Protein AF-A0A6I9Y561-F1 (afdb_monomer)

Foldseek 3Di:
DLDPCPPPHHPDPDPQVVVVNVCVVVVNVVQWDDDPPDIDGNDCVSVVVVVVSVVVCVVVVVVVCCCVVPVVVVDDPVVVPDDPDPPVVVVVVVVVVVVVVVVVVVVVVVVVVVVVVVVVVPDDPVCVVVVVVVVVCCVVCPPVDPDDPNPPGDDDDPDPPPVVVVVVVVVVVVVVVVVVVVVVVVVVLVVVLVVVVCVLQPCLVVDPQSCPVRDHDDHDPVCPVVVVVVVVVVCVVRDPDPPVPPPPPPPCVPLVVLVVVVVVVVCVVPVFDDWPDKDKDWDADPVRDTAIWMWTDTPFWIFIFHSVVSRDTPDIDTPVVDDDDDDDPDD

Organism: NCBI:txid35019

Sequence (331 aa):
MTCEYTWPNHLMATDAAATRALIEQHGFQDDVAYGQTKIFIRTPRTLFALEEERSNLIPIIVLLLQKEMWPEGKQSITEVTKRPLTAATLFKNSIVALVDNLASKVSQIFLFWWRARQLVTNIPPSEMGQIKAKVAAFDVLQGRRKNWGCCQNWRQNYLVSVWRGALARKRCRYLRAIYTIMAYYKRHKVKSHLLELLQRFQGVRSMADYGKSVEWPEPPEVLAQFQESSKLIFCRNNPPPLLSLLPQAEENSALAAQFLKQVSTLKEKMHFSSILFSCHVRKINRCNKRTDRALLITDQHLYKLDPRKQYRVKKTIALGTTCYLYMSIEG

Solvent-accessible surface area (backbone atoms only — not comparable to full-atom values): 20109 Å² total; per-residue (Å²): 111,86,35,80,72,44,35,96,62,57,80,54,97,41,72,70,56,42,51,49,53,47,36,52,75,71,69,44,60,92,49,49,46,81,55,97,89,49,76,47,70,75,49,72,64,63,57,51,52,55,51,51,54,44,57,67,45,46,62,56,52,49,52,50,48,48,49,71,75,37,59,76,77,68,57,52,70,83,61,72,72,48,79,78,72,52,70,68,57,48,49,52,52,52,50,51,56,48,51,53,53,50,52,54,49,51,51,50,50,50,52,50,50,49,50,53,46,55,55,58,69,71,48,58,77,85,51,49,63,57,51,51,53,49,52,55,47,46,72,76,41,66,88,77,57,97,79,83,59,88,89,59,88,89,84,84,76,81,80,68,54,57,62,56,51,51,52,48,54,51,52,52,51,52,50,52,51,50,53,49,52,50,52,51,50,51,54,47,54,54,51,51,52,52,50,52,49,53,58,69,54,57,64,26,90,76,39,96,69,60,49,72,86,56,80,76,78,85,61,58,79,92,40,40,71,56,52,53,54,51,50,54,52,50,54,69,78,56,69,72,71,77,80,77,68,59,74,70,82,68,88,50,59,84,59,46,59,44,44,53,55,44,48,53,58,46,40,75,75,64,69,60,89,53,78,77,47,74,48,81,43,77,45,69,45,99,84,71,49,76,41,78,30,29,45,41,32,41,83,58,36,42,37,35,24,29,65,94,58,60,40,44,79,75,47,79,42,52,52,94,76,60,90,80,86,89,78,83,89,81,129

Secondary structure (DSSP, 8-state):
--STTTSSS--SSSHHHHHHHHHHHTT-GGGEEE-SS-EEES-HHHHHHHHHHHHHHHHHHHHHHHHHH-GGGGS-HHHHTSPPPPHHHHHHHHHHHHHHHHHHHHHHHHHHHHHHHHHHHTS-TTTHHHHHHHHHHHHHHTTT-S---TTSPP---TTTHHHHHHHHHHHHHHHHHHHHHHHHHHHHHHHHHHHHHHHHTTTGGGSTTTTSS-PPPPPPGGGHHHHHHHHHHHHHHSPPPGGG-SPPTTTTHHHHHHHHHHHHHHHHHH--S-EEEEEEEEEEPTT--EEEEEEEEESSEEEEEEGGGTTEEEEEEEGGG----------

pLDDT: mean 76.85, std 13.63, range [36.56, 94.62]

Nearest PDB structures (foldseek):
  4k17-assembly1_A  TM=8.131E-01  e=1.703E-02  Mus musculus
  8qqf-assembly2_C  TM=7.639E-01  e=7.931E-02  Homo sapiens
  4k17-assembly2_B  TM=7.092E-01  e=6.594E-02  Mus musculus
  4d0n-assembly1_B  TM=6.868E-01  e=4.443E-01  Homo sapiens

Radius of gyration: 40.03 Å; Cα contacts (8 Å, |Δi|>4): 186; chains: 1; bounding box: 91×45×94 Å

Mean predicted aligned error: 22.96 Å

Structure (mmCIF, N/CA/C/O backbone):
data_AF-A0A6I9Y561-F1
#
_entry.id   AF-A0A6I9Y561-F1
#
loop_
_atom_site.group_PDB
_atom_site.id
_atom_site.type_symbol
_atom_site.label_atom_id
_atom_site.label_alt_id
_atom_site.label_comp_id
_atom_site.label_asym_id
_atom_site.label_entity_id
_atom_site.label_seq_id
_atom_site.pdbx_PDB_ins_code
_atom_site.Cartn_x
_atom_site.Cartn_y
_atom_site.Cartn_z
_atom_site.occupancy
_atom_site.B_iso_or_equiv
_atom_site.auth_seq_id
_atom_site.auth_comp_id
_atom_site.auth_asym_id
_atom_site.auth_atom_id
_atom_site.pdbx_PDB_model_num
ATOM 1 N N . MET A 1 1 ? -24.730 -0.821 36.438 1.00 71.94 1 MET A N 1
ATOM 2 C CA . MET A 1 1 ? -23.656 -1.845 36.482 1.00 71.94 1 MET A CA 1
ATOM 3 C C . MET A 1 1 ? -24.161 -3.138 37.092 1.00 71.94 1 MET A C 1
ATOM 5 O O . MET A 1 1 ? -23.869 -4.181 36.540 1.00 71.94 1 MET A O 1
ATOM 9 N N . THR A 1 2 ? -24.925 -3.078 38.184 1.00 81.19 2 THR A N 1
ATOM 10 C CA . THR A 1 2 ? -25.434 -4.257 38.904 1.00 81.19 2 THR A CA 1
ATOM 11 C C . THR A 1 2 ? -26.698 -4.889 38.303 1.00 81.19 2 THR A C 1
ATOM 13 O O . THR A 1 2 ? -27.130 -5.945 38.740 1.00 81.19 2 THR A O 1
ATOM 16 N N . CYS A 1 3 ? -27.299 -4.264 37.288 1.00 82.44 3 CYS A N 1
ATOM 17 C CA . CYS A 1 3 ? -28.504 -4.739 36.612 1.00 82.44 3 CYS A CA 1
ATOM 18 C C . CYS A 1 3 ? -28.233 -4.871 35.106 1.00 82.44 3 CYS A C 1
ATOM 20 O O . CYS A 1 3 ? -27.717 -3.935 34.486 1.00 82.44 3 CYS A O 1
ATOM 22 N N . GLU A 1 4 ? -28.602 -6.018 34.526 1.00 78.75 4 GLU A N 1
ATOM 23 C CA . GLU A 1 4 ? -28.374 -6.356 33.111 1.00 78.75 4 GLU A CA 1
ATOM 24 C C . GLU A 1 4 ? -29.107 -5.398 32.160 1.00 78.75 4 GLU A C 1
ATOM 26 O O . GLU A 1 4 ? -28.589 -5.037 31.110 1.00 78.75 4 GLU A O 1
ATOM 31 N N . TYR A 1 5 ? -30.285 -4.912 32.557 1.00 81.06 5 TYR A N 1
ATOM 32 C CA . TYR A 1 5 ? -31.138 -4.047 31.732 1.00 81.06 5 TYR A CA 1
ATOM 33 C C . TYR A 1 5 ? -30.753 -2.559 31.775 1.00 81.06 5 TYR A C 1
ATOM 35 O O . TYR A 1 5 ? -31.297 -1.745 31.022 1.00 81.06 5 TYR A O 1
ATOM 43 N N . THR A 1 6 ? -29.830 -2.182 32.665 1.00 84.38 6 THR A N 1
ATOM 44 C CA . THR A 1 6 ? -29.392 -0.788 32.865 1.00 84.38 6 THR A CA 1
ATOM 45 C C . THR A 1 6 ? -27.920 -0.560 32.531 1.00 84.38 6 THR A C 1
ATOM 47 O O . THR A 1 6 ? -27.441 0.570 32.624 1.00 84.38 6 THR A O 1
ATOM 50 N N . TRP A 1 7 ? -27.190 -1.605 32.131 1.00 83.94 7 TRP A N 1
ATOM 51 C CA . TRP A 1 7 ? -25.772 -1.536 31.787 1.00 83.94 7 TRP A CA 1
ATOM 52 C C . TRP A 1 7 ? -25.505 -2.158 30.406 1.00 83.94 7 TRP A C 1
ATOM 54 O O . TRP A 1 7 ? -26.087 -3.193 30.099 1.00 83.94 7 TRP A O 1
ATOM 64 N N . PRO A 1 8 ? -24.615 -1.587 29.569 1.00 82.00 8 PRO A N 1
ATOM 65 C CA . PRO A 1 8 ? -23.810 -0.378 29.790 1.00 82.00 8 PRO A CA 1
ATOM 66 C C . PRO A 1 8 ? -24.605 0.931 29.707 1.00 82.00 8 PRO A C 1
ATOM 68 O O . PRO A 1 8 ? -24.244 1.889 30.381 1.00 82.00 8 PRO A O 1
ATOM 71 N N . ASN A 1 9 ? -25.710 0.943 28.960 1.00 85.44 9 ASN A N 1
ATOM 72 C CA . ASN A 1 9 ? -26.677 2.039 28.892 1.00 85.44 9 ASN A CA 1
ATOM 73 C C . ASN A 1 9 ? -28.078 1.466 29.146 1.00 85.44 9 ASN A C 1
ATOM 75 O O . ASN A 1 9 ? -28.365 0.364 28.677 1.00 85.44 9 ASN A O 1
ATOM 79 N N . HIS A 1 10 ? -28.962 2.188 29.841 1.00 84.88 10 HIS A N 1
ATOM 80 C CA . HIS A 1 10 ? -30.340 1.716 30.006 1.00 84.88 10 HIS A CA 1
ATOM 81 C C . HIS A 1 10 ? -31.134 1.873 28.704 1.00 84.88 10 HIS A C 1
ATOM 83 O O . HIS A 1 10 ? -31.084 2.912 28.049 1.00 84.88 10 HIS A O 1
ATOM 89 N N . LEU A 1 11 ? -31.900 0.840 28.345 1.00 83.56 11 LEU A N 1
ATOM 90 C CA . LEU A 1 11 ? -32.748 0.822 27.140 1.00 83.56 11 LEU A CA 1
ATOM 91 C C . LEU A 1 11 ? -34.217 1.167 27.437 1.00 83.56 11 LEU A C 1
ATOM 93 O O . LEU A 1 11 ? -35.087 1.013 26.582 1.00 83.56 11 LEU A O 1
ATOM 97 N N . MET A 1 12 ? -34.514 1.604 28.663 1.00 85.12 12 MET A N 1
ATOM 98 C CA . MET A 1 12 ? -35.875 1.943 29.081 1.00 85.12 12 MET A CA 1
ATOM 99 C C . MET A 1 12 ? -36.315 3.317 28.568 1.00 85.12 12 MET A C 1
ATOM 101 O O . MET A 1 12 ? -35.492 4.195 28.328 1.00 85.12 12 MET A O 1
ATOM 105 N N . ALA A 1 13 ? -37.634 3.514 28.465 1.00 86.38 13 ALA A N 1
ATOM 106 C CA . ALA A 1 13 ? -38.235 4.746 27.951 1.00 86.38 13 ALA A CA 1
ATOM 107 C C . ALA A 1 13 ? -37.938 5.998 28.801 1.00 86.38 13 ALA A C 1
ATOM 109 O O . ALA A 1 13 ? -37.962 7.105 28.272 1.00 86.38 13 ALA A O 1
ATOM 110 N N . THR A 1 14 ? -37.690 5.841 30.107 1.00 89.88 14 THR A N 1
ATOM 111 C CA . THR A 1 14 ? -37.323 6.939 31.017 1.00 89.88 14 THR A CA 1
ATOM 112 C C . THR A 1 14 ? -36.350 6.465 32.097 1.00 89.88 14 THR A C 1
ATOM 114 O O . THR A 1 14 ? -36.398 5.308 32.522 1.00 89.88 14 THR A O 1
ATOM 117 N N . ASP A 1 15 ? -35.524 7.379 32.608 1.00 89.19 15 ASP A N 1
ATOM 118 C CA . ASP A 1 15 ? -34.569 7.126 33.699 1.00 89.19 15 ASP A CA 1
ATOM 119 C C . ASP A 1 15 ? -35.278 6.671 34.984 1.00 89.19 15 ASP A C 1
ATOM 121 O O . ASP A 1 15 ? -34.784 5.824 35.730 1.00 89.19 15 ASP A O 1
ATOM 125 N N . ALA A 1 16 ? -36.491 7.182 35.222 1.00 88.81 16 ALA A N 1
ATOM 126 C CA . ALA A 1 16 ? -37.334 6.767 36.339 1.00 88.81 16 ALA A CA 1
ATOM 127 C C . ALA A 1 16 ? -37.745 5.289 36.232 1.00 88.81 16 ALA A C 1
ATOM 129 O O . ALA A 1 16 ? -37.755 4.580 37.238 1.00 88.81 16 ALA A O 1
ATOM 130 N N . ALA A 1 17 ? -38.053 4.806 35.023 1.00 88.94 17 ALA A N 1
ATOM 131 C CA . ALA A 1 17 ? -38.336 3.392 34.790 1.00 88.94 17 ALA A CA 1
ATOM 132 C C . ALA A 1 17 ? -37.079 2.529 34.979 1.00 88.94 17 ALA A C 1
ATOM 134 O O . ALA A 1 17 ? -37.150 1.507 35.657 1.00 88.94 17 ALA A O 1
ATOM 135 N N . ALA A 1 18 ? -35.926 2.982 34.470 1.00 90.81 18 ALA A N 1
ATOM 136 C CA . ALA A 1 18 ? -34.642 2.300 34.656 1.00 90.81 18 ALA A CA 1
ATOM 137 C C . ALA A 1 18 ? -34.268 2.162 36.140 1.00 90.81 18 ALA A C 1
ATOM 139 O O . ALA A 1 18 ? -33.827 1.104 36.584 1.00 90.81 18 ALA A O 1
ATOM 140 N N . THR A 1 19 ? -34.503 3.218 36.921 1.00 90.69 19 THR A N 1
ATOM 141 C CA . THR A 1 19 ? -34.220 3.230 38.360 1.00 90.69 19 THR A CA 1
ATOM 142 C C . THR A 1 19 ? -35.137 2.265 39.114 1.00 90.69 19 THR A C 1
ATOM 144 O O . THR A 1 19 ? -34.661 1.526 39.971 1.00 90.69 19 THR A O 1
ATOM 147 N N . ARG A 1 20 ? -36.433 2.210 38.767 1.00 90.50 20 ARG A N 1
ATOM 148 C CA . ARG A 1 20 ? -37.370 1.235 39.354 1.00 90.50 20 ARG A CA 1
ATOM 149 C C . ARG A 1 20 ? -36.949 -0.203 39.078 1.00 90.50 20 ARG A C 1
ATOM 151 O O . ARG A 1 20 ? -36.882 -0.987 40.015 1.00 90.50 20 ARG A O 1
ATOM 158 N N . ALA A 1 21 ? -36.604 -0.517 37.829 1.00 89.38 21 ALA A N 1
ATOM 159 C CA . ALA A 1 21 ? -36.159 -1.856 37.445 1.00 89.38 21 ALA A CA 1
ATOM 160 C C . ALA A 1 21 ? -34.886 -2.285 38.197 1.00 89.38 21 ALA A C 1
ATOM 162 O O . ALA A 1 21 ? -34.767 -3.434 38.617 1.00 89.38 21 ALA A O 1
ATOM 163 N N . LEU A 1 22 ? -33.949 -1.354 38.424 1.00 91.50 22 LEU A N 1
ATOM 164 C CA . LEU A 1 22 ? -32.743 -1.624 39.209 1.00 91.50 22 LEU A CA 1
ATOM 165 C C . LEU A 1 22 ? -33.079 -1.964 40.667 1.00 91.50 22 LEU A C 1
ATOM 167 O O . LEU A 1 22 ? -32.557 -2.943 41.194 1.00 91.50 22 LEU A O 1
ATOM 171 N N . ILE A 1 23 ? -33.945 -1.180 41.312 1.00 92.31 23 ILE A N 1
ATOM 172 C CA . ILE A 1 23 ? -34.359 -1.404 42.707 1.00 92.31 23 ILE A CA 1
ATOM 173 C C . ILE A 1 23 ? -35.161 -2.700 42.856 1.00 92.31 23 ILE A C 1
ATOM 175 O O . ILE A 1 23 ? -34.960 -3.439 43.819 1.00 92.31 23 ILE A O 1
ATOM 179 N N . GLU A 1 24 ? -36.038 -2.989 41.896 1.00 90.75 24 GLU A N 1
ATOM 180 C CA . GLU A 1 24 ? -36.830 -4.216 41.836 1.00 90.75 24 GLU A CA 1
ATOM 181 C C . GLU A 1 24 ? -35.946 -5.459 41.741 1.00 90.75 24 GLU A C 1
ATOM 183 O O . GLU A 1 24 ? -36.129 -6.391 42.520 1.00 90.75 24 GLU A O 1
ATOM 188 N N . GLN A 1 25 ? -34.929 -5.442 40.873 1.00 90.06 25 GLN A N 1
ATOM 189 C CA . GLN A 1 25 ? -33.992 -6.557 40.727 1.00 90.06 25 GLN A CA 1
ATOM 190 C C . GLN A 1 25 ? -33.214 -6.863 42.018 1.00 90.06 25 GLN A C 1
ATOM 192 O O . GLN A 1 25 ? -32.896 -8.020 42.276 1.00 90.06 25 GLN A O 1
ATOM 197 N N . HIS A 1 26 ? -32.910 -5.845 42.828 1.00 89.88 26 HIS A N 1
ATOM 198 C CA . HIS A 1 26 ? -32.193 -6.016 44.098 1.00 89.88 26 HIS A CA 1
ATOM 199 C C . HIS A 1 26 ? -33.133 -6.225 45.298 1.00 89.88 26 HIS A C 1
ATOM 201 O O . HIS A 1 26 ? -32.662 -6.367 46.422 1.00 89.88 26 HIS A O 1
ATOM 207 N N . GLY A 1 27 ? -34.455 -6.244 45.081 1.00 91.62 27 GLY A N 1
ATOM 208 C CA . GLY A 1 27 ? -35.444 -6.518 46.126 1.00 91.62 27 GLY A CA 1
ATOM 209 C C . GLY A 1 27 ? -35.620 -5.403 47.162 1.00 91.62 27 GLY A C 1
ATOM 210 O O . GLY A 1 27 ? -36.095 -5.671 48.260 1.00 91.62 27 GLY A O 1
ATOM 211 N N . PHE A 1 28 ? -35.263 -4.154 46.843 1.00 92.50 28 PHE A N 1
ATOM 212 C CA . PHE A 1 28 ? -35.314 -3.039 47.802 1.00 92.50 28 PHE A CA 1
ATOM 213 C C . PHE A 1 28 ? -36.575 -2.171 47.701 1.00 92.50 28 PHE A C 1
ATOM 215 O O . PHE A 1 28 ? -36.593 -1.083 48.265 1.00 92.50 28 PHE A O 1
ATOM 222 N N . GLN A 1 29 ? -37.632 -2.613 47.006 1.00 91.50 29 GLN A N 1
ATOM 223 C CA . GLN A 1 29 ? -38.805 -1.773 46.699 1.00 91.50 29 GLN A CA 1
ATOM 224 C C . GLN A 1 29 ? -39.454 -1.123 47.931 1.00 91.50 29 GLN A C 1
ATOM 226 O O . GLN A 1 29 ? -39.860 0.037 47.862 1.00 91.50 29 GLN A O 1
ATOM 231 N N . ASP A 1 30 ? -39.491 -1.833 49.058 1.00 92.12 30 ASP A N 1
ATOM 232 C CA . ASP A 1 30 ? -40.147 -1.373 50.288 1.00 92.12 30 ASP A CA 1
ATOM 233 C C . ASP A 1 30 ? -39.343 -0.304 51.056 1.00 92.12 30 ASP A C 1
ATOM 235 O O . ASP A 1 30 ? -39.885 0.410 51.910 1.00 92.12 30 ASP A O 1
ATOM 239 N N . ASP A 1 31 ? -38.051 -0.160 50.744 1.00 92.19 31 ASP A N 1
ATOM 240 C CA . ASP A 1 31 ? -37.124 0.743 51.436 1.00 92.19 31 ASP A CA 1
ATOM 241 C C . ASP A 1 31 ? -36.874 2.062 50.682 1.00 92.19 31 ASP A C 1
ATOM 243 O O . ASP A 1 31 ? -36.064 2.896 51.100 1.00 92.19 31 ASP A O 1
ATOM 247 N N . VAL A 1 32 ? -37.581 2.283 49.568 1.00 93.25 32 VAL A N 1
ATOM 248 C CA . VAL A 1 32 ? -37.372 3.445 48.697 1.00 93.25 32 VAL A CA 1
ATOM 249 C C . VAL A 1 32 ? -38.667 4.177 48.371 1.00 93.25 32 VAL A C 1
ATOM 251 O O . VAL A 1 32 ? -39.734 3.587 48.241 1.00 93.25 32 VAL A O 1
ATOM 254 N N . ALA A 1 33 ? -38.570 5.496 48.211 1.00 91.94 33 ALA A N 1
ATOM 255 C CA . ALA A 1 33 ? -39.651 6.348 47.729 1.00 91.94 33 ALA A CA 1
ATOM 256 C C . ALA A 1 33 ? -39.215 7.122 46.476 1.00 91.94 33 ALA A C 1
ATOM 258 O O . ALA A 1 33 ? -38.104 7.650 46.406 1.00 91.94 33 ALA A O 1
ATOM 259 N N . TYR A 1 34 ? -40.100 7.217 45.484 1.00 92.50 34 TYR A N 1
ATOM 260 C CA . TYR A 1 34 ? -39.821 7.883 44.210 1.00 92.50 34 TYR A CA 1
ATOM 261 C C . TYR A 1 34 ? -40.409 9.299 44.200 1.00 92.50 34 TYR A C 1
ATOM 263 O O . TYR A 1 34 ? -41.623 9.474 44.263 1.00 92.50 34 TYR A O 1
ATOM 271 N N . GLY A 1 35 ? -39.549 10.314 44.109 1.00 88.69 35 GLY A N 1
ATOM 272 C CA . GLY A 1 35 ? -39.941 11.692 43.811 1.00 88.69 35 GLY A CA 1
ATOM 273 C C . GLY A 1 35 ? -40.014 11.956 42.303 1.00 88.69 35 GLY A C 1
ATOM 274 O O . GLY A 1 35 ? -39.764 11.068 41.491 1.00 88.69 35 GLY A O 1
ATOM 275 N N . GLN A 1 36 ? -40.312 13.200 41.909 1.00 84.81 36 GLN A N 1
ATOM 276 C CA . GLN A 1 36 ? -40.401 13.554 40.483 1.00 84.81 36 GLN A CA 1
ATOM 277 C C . GLN A 1 36 ? -39.057 13.466 39.745 1.00 84.81 36 GLN A C 1
ATOM 279 O O . GLN A 1 36 ? -39.021 13.095 38.578 1.00 84.81 36 GLN A O 1
ATOM 284 N N . THR A 1 37 ? -37.954 13.797 40.420 1.00 90.31 37 THR A N 1
ATOM 285 C CA . THR A 1 37 ? -36.605 13.825 39.823 1.00 90.31 37 THR A CA 1
ATOM 286 C C . THR A 1 37 ? -35.571 13.020 40.603 1.00 90.31 37 THR A C 1
ATOM 288 O O . THR A 1 37 ? -34.443 12.866 40.143 1.00 90.31 37 THR A O 1
ATOM 291 N N . LYS A 1 38 ? -35.914 12.535 41.801 1.00 92.00 38 LYS A N 1
ATOM 292 C CA . LYS A 1 38 ? -34.975 11.906 42.736 1.00 92.00 38 LYS A CA 1
ATOM 293 C C . LYS A 1 38 ? -35.598 10.688 43.399 1.00 92.00 38 LYS A C 1
ATOM 295 O O . LYS A 1 38 ? -36.807 10.650 43.617 1.00 92.00 38 LYS A O 1
ATOM 300 N N . ILE A 1 39 ? -34.751 9.735 43.761 1.00 92.81 39 ILE A N 1
ATOM 301 C CA . ILE A 1 39 ? -35.096 8.582 44.588 1.00 92.81 39 ILE A CA 1
ATOM 302 C C . ILE A 1 39 ? -34.651 8.833 46.034 1.00 92.81 39 ILE A C 1
ATOM 304 O O . ILE A 1 39 ? -33.571 9.375 46.266 1.00 92.81 39 ILE A O 1
ATOM 308 N N . PHE A 1 40 ? -35.491 8.472 46.999 1.00 92.81 40 PHE A N 1
ATOM 309 C CA . PHE A 1 40 ? -35.248 8.651 48.428 1.00 92.81 40 PHE A CA 1
ATOM 310 C C . PHE A 1 40 ? -35.127 7.288 49.099 1.00 92.81 40 PHE A C 1
ATOM 312 O O . PHE A 1 40 ? -36.108 6.555 49.193 1.00 92.81 40 PHE A O 1
ATOM 319 N N . ILE A 1 41 ? -33.927 6.962 49.565 1.00 94.12 41 ILE A N 1
ATOM 320 C CA . ILE A 1 41 ? -33.633 5.717 50.277 1.00 94.12 41 ILE A CA 1
ATOM 321 C C . ILE A 1 41 ? -33.852 5.952 51.771 1.00 94.12 41 ILE A C 1
ATOM 323 O O . ILE A 1 41 ? -33.320 6.915 52.325 1.00 94.12 41 ILE A O 1
ATOM 327 N N . ARG A 1 42 ? -34.648 5.093 52.417 1.00 91.94 42 ARG A N 1
ATOM 328 C CA . ARG A 1 42 ? -34.991 5.233 53.838 1.00 91.94 42 ARG A CA 1
ATOM 329 C C . ARG A 1 42 ? -33.865 4.758 54.747 1.00 91.94 42 ARG A C 1
ATOM 331 O O . ARG A 1 42 ? -33.580 5.435 55.733 1.00 91.94 42 ARG A O 1
ATOM 338 N N . THR A 1 43 ? -33.215 3.635 54.425 1.00 93.38 43 THR A N 1
ATOM 339 C CA . THR A 1 43 ? -32.117 3.102 55.243 1.00 93.38 43 THR A CA 1
ATOM 340 C C . THR A 1 43 ? -30.767 3.132 54.526 1.00 93.38 43 THR A C 1
ATOM 342 O O . THR A 1 43 ? -30.670 2.841 53.334 1.00 93.38 43 THR A O 1
ATOM 345 N N . PRO A 1 44 ? -29.667 3.408 55.248 1.00 93.00 44 PRO A N 1
ATOM 346 C CA . PRO A 1 44 ? -28.335 3.375 54.649 1.00 93.00 44 PRO A CA 1
ATOM 347 C C . PRO A 1 44 ? -27.935 1.965 54.183 1.00 93.00 44 PRO A C 1
ATOM 349 O O . PRO A 1 44 ? -27.086 1.832 53.306 1.00 93.00 44 PRO A O 1
ATOM 352 N N . ARG A 1 45 ? -28.570 0.912 54.721 1.00 90.94 45 ARG A N 1
ATOM 353 C CA . ARG A 1 45 ? -28.317 -0.492 54.362 1.00 90.94 45 ARG A CA 1
ATOM 354 C C . ARG A 1 45 ? -28.505 -0.747 52.867 1.00 90.94 45 ARG A C 1
ATOM 356 O O . ARG A 1 45 ? -27.663 -1.403 52.265 1.00 90.94 45 ARG A O 1
ATOM 363 N N . THR A 1 46 ? -29.565 -0.202 52.278 1.00 91.38 46 THR A N 1
ATOM 364 C CA . THR A 1 46 ? -29.862 -0.343 50.845 1.00 91.38 46 THR A CA 1
ATOM 365 C C . THR A 1 46 ? -28.755 0.257 49.981 1.00 91.38 46 THR A C 1
ATOM 367 O O . THR A 1 46 ? -28.321 -0.356 49.009 1.00 91.38 46 THR A O 1
ATOM 370 N N . LEU A 1 47 ? -28.236 1.429 50.364 1.00 92.50 47 LEU A N 1
ATOM 371 C CA . LEU A 1 47 ? -27.143 2.071 49.636 1.00 92.50 47 LEU A CA 1
ATOM 372 C C . LEU A 1 47 ? -25.833 1.279 49.761 1.00 92.50 47 LEU A C 1
ATOM 374 O O . LEU A 1 47 ? -25.155 1.070 48.759 1.00 92.50 47 LEU A O 1
ATOM 378 N N . PHE A 1 48 ? -25.491 0.816 50.968 1.00 94.62 48 PHE A N 1
ATOM 379 C CA . PHE A 1 48 ? -24.274 0.033 51.191 1.00 94.62 48 PHE A CA 1
ATOM 380 C C . PHE A 1 48 ? -24.297 -1.308 50.455 1.00 94.62 48 PHE A C 1
ATOM 382 O O . PHE A 1 48 ? -23.299 -1.662 49.836 1.00 94.62 48 PHE A O 1
ATOM 389 N N . ALA A 1 49 ? -25.433 -2.009 50.456 1.00 91.62 49 ALA A N 1
ATOM 390 C CA . ALA A 1 49 ? -25.581 -3.268 49.731 1.00 91.62 49 ALA A CA 1
ATOM 391 C C . ALA A 1 49 ? -25.396 -3.083 48.214 1.00 91.62 49 ALA A C 1
ATOM 393 O O . ALA A 1 49 ? -24.678 -3.847 47.575 1.00 91.62 49 ALA A O 1
ATOM 394 N N . LEU A 1 50 ? -25.980 -2.029 47.631 1.00 91.31 50 LEU A N 1
ATOM 395 C CA . LEU A 1 50 ? -25.788 -1.712 46.209 1.00 91.31 50 LEU A CA 1
ATOM 396 C C . LEU A 1 50 ? -24.327 -1.375 45.875 1.00 91.31 50 LEU A C 1
ATOM 398 O O . LEU A 1 50 ? -23.841 -1.719 44.796 1.00 91.31 50 LEU A O 1
ATOM 402 N N . GLU A 1 51 ? -23.625 -0.704 46.786 1.00 93.56 51 GLU A N 1
ATOM 403 C CA . GLU A 1 51 ? -22.227 -0.314 46.603 1.00 93.56 51 GLU A CA 1
ATOM 404 C C . GLU A 1 51 ? -21.254 -1.494 46.761 1.00 93.56 51 GLU A C 1
ATOM 406 O O . GLU A 1 51 ? -20.242 -1.569 46.057 1.00 93.56 51 GLU A O 1
ATOM 411 N N . GLU A 1 52 ? -21.577 -2.447 47.635 1.00 93.81 52 GLU A N 1
ATOM 412 C CA . GLU A 1 52 ? -20.863 -3.717 47.778 1.00 93.81 52 GLU A CA 1
ATOM 413 C C . GLU A 1 52 ? -20.989 -4.565 46.505 1.00 93.81 52 GLU A C 1
ATOM 415 O O . GLU A 1 52 ? -19.976 -4.955 45.920 1.00 93.81 52 GLU A O 1
ATOM 420 N N . GLU A 1 53 ? -22.208 -4.737 45.985 1.00 90.81 53 GLU A N 1
ATOM 421 C CA . GLU A 1 53 ? -22.450 -5.424 44.707 1.00 90.81 53 GLU A CA 1
ATOM 422 C C . GLU A 1 53 ? -21.730 -4.738 43.541 1.00 90.81 53 GLU A C 1
ATOM 424 O O . GLU A 1 53 ? -21.093 -5.381 42.701 1.00 90.81 53 GLU A O 1
ATOM 429 N N . ARG A 1 54 ?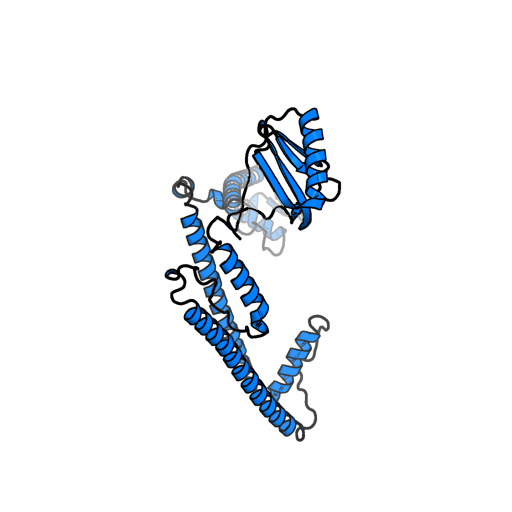 -21.747 -3.399 43.509 1.00 92.69 54 ARG A N 1
ATOM 430 C CA . ARG A 1 54 ? -20.972 -2.630 42.530 1.00 92.69 54 ARG A CA 1
ATOM 431 C C . ARG A 1 54 ? -19.483 -2.950 42.641 1.00 92.69 54 ARG A C 1
ATOM 433 O O . ARG A 1 54 ? -18.839 -3.153 41.613 1.00 92.69 54 ARG A O 1
ATOM 440 N N . SER A 1 55 ? -18.946 -2.993 43.859 1.00 93.25 55 SER A N 1
ATOM 441 C CA . SER A 1 55 ? -17.530 -3.263 44.127 1.00 93.25 55 SER A CA 1
ATOM 442 C C . SER A 1 55 ? -17.119 -4.673 43.700 1.00 93.25 55 SER A C 1
ATOM 444 O O . SER A 1 55 ? -16.047 -4.832 43.117 1.00 93.25 55 SER A O 1
ATOM 446 N N . ASN A 1 56 ? -17.998 -5.665 43.872 1.00 92.31 56 ASN A N 1
ATOM 447 C CA . ASN A 1 56 ? -17.785 -7.045 43.424 1.00 92.31 56 ASN A CA 1
ATOM 448 C C . ASN A 1 56 ? -17.714 -7.177 41.892 1.00 92.31 56 ASN A C 1
ATOM 450 O O . ASN A 1 56 ? -17.003 -8.039 41.371 1.00 92.31 56 ASN A O 1
ATOM 454 N N . LEU A 1 57 ? -18.400 -6.301 41.152 1.00 90.12 57 LEU A N 1
ATOM 455 C CA . LEU A 1 57 ? -18.396 -6.306 39.685 1.00 90.12 57 LEU A CA 1
ATOM 456 C C . LEU A 1 57 ? -17.204 -5.562 39.064 1.00 90.12 57 LEU A C 1
ATOM 458 O O . LEU A 1 57 ? -16.837 -5.858 37.924 1.00 90.12 57 LEU A O 1
ATOM 462 N N . ILE A 1 58 ? -16.564 -4.626 39.781 1.00 90.62 58 ILE A N 1
ATOM 463 C CA . ILE A 1 58 ? -15.419 -3.853 39.258 1.00 90.62 58 ILE A CA 1
ATOM 464 C C . ILE A 1 58 ? -14.293 -4.768 38.748 1.00 90.62 58 ILE A C 1
ATOM 466 O O . ILE A 1 58 ? -13.862 -4.557 37.613 1.00 90.62 58 ILE A O 1
ATOM 470 N N . PRO A 1 59 ? -13.825 -5.797 39.489 1.00 91.75 59 PRO A N 1
ATOM 471 C CA . PRO A 1 59 ? -12.777 -6.694 39.000 1.00 91.75 59 PRO A CA 1
ATOM 472 C C . PRO A 1 59 ? -13.149 -7.400 37.693 1.00 91.75 59 PRO A C 1
ATOM 474 O O . PRO A 1 59 ? -12.306 -7.549 36.811 1.00 91.75 59 PRO A O 1
ATOM 477 N N . ILE A 1 60 ? -14.418 -7.793 37.542 1.00 88.50 60 ILE A N 1
ATOM 478 C CA . ILE A 1 60 ? -14.924 -8.470 36.341 1.00 88.50 60 ILE A CA 1
ATOM 479 C C . ILE A 1 60 ? -14.904 -7.513 35.145 1.00 88.50 60 ILE A C 1
ATOM 481 O O . ILE A 1 60 ? -14.438 -7.880 34.066 1.00 88.50 60 ILE A O 1
ATOM 485 N N . ILE A 1 61 ? -15.352 -6.270 35.340 1.00 87.38 61 ILE A N 1
ATOM 486 C CA . ILE A 1 61 ? -15.325 -5.230 34.303 1.00 87.38 61 ILE A CA 1
ATOM 487 C C . ILE A 1 61 ? -13.881 -4.883 33.924 1.00 87.38 61 ILE A C 1
ATOM 489 O O . ILE A 1 61 ? -13.576 -4.756 32.741 1.00 87.38 61 ILE A O 1
ATOM 493 N N . VAL A 1 62 ? -12.975 -4.780 34.901 1.00 87.69 62 VAL A N 1
ATOM 494 C CA . VAL A 1 62 ? -11.542 -4.552 34.656 1.00 87.69 62 VAL A CA 1
ATOM 495 C C . VAL A 1 62 ? -10.950 -5.692 33.831 1.00 87.69 62 VAL A C 1
ATOM 497 O O . VAL A 1 62 ? -10.260 -5.424 32.854 1.00 87.69 62 VAL A O 1
ATOM 500 N N . LEU A 1 63 ? -11.270 -6.948 34.151 1.00 85.25 63 LEU A N 1
ATOM 501 C CA . LEU A 1 63 ? -10.855 -8.115 33.367 1.00 85.25 63 LEU A CA 1
ATOM 502 C C . LEU A 1 63 ? -11.405 -8.088 31.935 1.00 85.25 63 LEU A C 1
ATOM 504 O O . LEU A 1 63 ? -10.679 -8.409 30.994 1.00 85.25 63 LEU A O 1
ATOM 508 N N . LEU A 1 64 ? -12.671 -7.705 31.758 1.00 84.56 64 LEU A N 1
ATOM 509 C CA . LEU A 1 64 ? -13.290 -7.519 30.442 1.00 84.56 64 LEU A CA 1
ATOM 510 C C . LEU A 1 64 ? -12.568 -6.433 29.634 1.00 84.56 64 LEU A C 1
ATOM 512 O O . LEU A 1 64 ? -12.178 -6.678 28.495 1.00 84.56 64 LEU A O 1
ATOM 516 N N . LEU A 1 65 ? -12.326 -5.267 30.236 1.00 83.94 65 LEU A N 1
ATOM 517 C CA . LEU A 1 65 ? -11.633 -4.149 29.592 1.00 83.94 65 LEU A CA 1
ATOM 518 C C . LEU A 1 65 ? -10.177 -4.482 29.271 1.00 83.94 65 LEU A C 1
ATOM 520 O O . LEU A 1 65 ? -9.719 -4.193 28.173 1.00 83.94 65 LEU A O 1
ATOM 524 N N . GLN A 1 66 ? -9.454 -5.130 30.184 1.00 79.94 66 GLN A N 1
ATOM 525 C CA . GLN A 1 66 ? -8.083 -5.581 29.941 1.00 79.94 66 GLN A CA 1
ATOM 526 C C . GLN A 1 66 ? -8.021 -6.574 28.773 1.00 79.94 66 GLN A C 1
ATOM 528 O O . GLN A 1 66 ? -7.116 -6.475 27.948 1.00 79.94 66 GLN A O 1
ATOM 533 N N . LYS A 1 67 ? -9.002 -7.482 28.656 1.00 79.75 67 LYS A N 1
ATOM 534 C CA . LYS A 1 67 ? -9.095 -8.437 27.538 1.00 79.75 67 LYS A CA 1
ATOM 535 C C . LYS A 1 67 ? -9.407 -7.776 26.195 1.00 79.75 67 LYS A C 1
ATOM 537 O O . LYS A 1 67 ? -8.847 -8.202 25.189 1.00 79.75 67 LYS A O 1
ATOM 542 N N . GLU A 1 68 ? -10.287 -6.777 26.169 1.00 79.62 68 GLU A N 1
ATOM 543 C CA . GLU A 1 68 ? -10.648 -6.051 24.941 1.00 79.62 68 GLU A CA 1
ATOM 544 C C . GLU A 1 68 ? -9.557 -5.057 24.510 1.00 79.62 68 GLU A C 1
ATOM 546 O O . GLU A 1 68 ? -9.226 -4.964 23.329 1.00 79.62 68 GLU A O 1
ATOM 551 N N . MET A 1 69 ? -8.954 -4.333 25.458 1.00 77.81 69 MET A N 1
ATOM 552 C CA . MET A 1 69 ? -7.948 -3.306 25.169 1.00 77.81 69 MET A CA 1
ATOM 553 C C . MET A 1 69 ? -6.551 -3.880 24.893 1.00 77.81 69 MET A C 1
ATOM 555 O O . MET A 1 69 ? -5.815 -3.315 24.085 1.00 77.81 69 MET A O 1
ATOM 559 N N . TRP A 1 70 ? -6.177 -4.992 25.537 1.00 77.50 70 TRP A N 1
ATOM 560 C CA . TRP A 1 70 ? -4.882 -5.657 25.352 1.00 77.50 70 TRP A CA 1
ATOM 561 C C . TRP A 1 70 ? -5.066 -7.111 24.896 1.00 77.50 70 TRP A C 1
ATOM 563 O O . TRP A 1 70 ? -4.849 -8.047 25.670 1.00 77.50 70 TRP A O 1
ATOM 573 N N . PRO A 1 71 ? -5.396 -7.335 23.610 1.00 66.62 71 PRO A N 1
ATOM 574 C CA . PRO A 1 71 ? -5.572 -8.679 23.060 1.00 66.62 71 PRO A CA 1
AT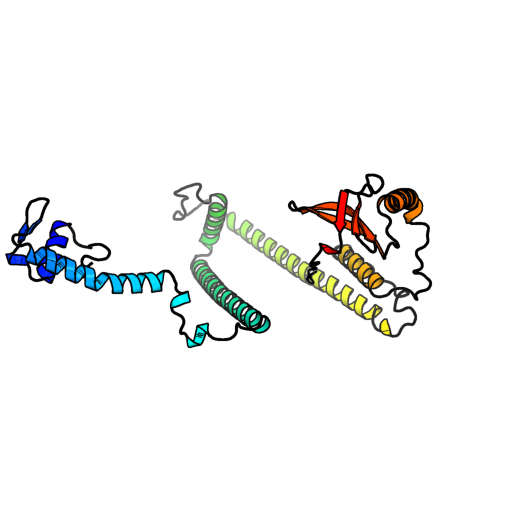OM 575 C C . PRO A 1 71 ? -4.285 -9.518 23.099 1.00 66.62 71 PRO A C 1
ATOM 577 O O . PRO A 1 71 ? -4.351 -10.744 23.052 1.00 66.62 71 PRO A O 1
ATOM 580 N N . GLU A 1 72 ? -3.113 -8.891 23.227 1.00 62.38 72 GLU A N 1
ATOM 581 C CA . GLU A 1 72 ? -1.833 -9.600 23.361 1.00 62.38 72 GLU A CA 1
ATOM 582 C C . GLU A 1 72 ? -1.718 -10.355 24.695 1.00 62.38 72 GLU A C 1
ATOM 584 O O . GLU A 1 72 ? -1.150 -11.443 24.736 1.00 62.38 72 GLU A O 1
ATOM 589 N N . GLY A 1 73 ? -2.349 -9.852 25.765 1.00 60.91 73 GLY A N 1
ATOM 590 C CA . GLY A 1 73 ? -2.405 -10.520 27.072 1.00 60.91 73 GLY A CA 1
ATOM 591 C C . GLY A 1 73 ? -3.380 -11.704 27.136 1.00 60.91 73 GLY A C 1
ATOM 592 O O . GLY A 1 73 ? -3.437 -12.400 28.145 1.00 60.91 73 GLY A O 1
ATOM 593 N N . LYS A 1 74 ? -4.154 -11.941 26.067 1.00 62.19 74 LYS A N 1
ATOM 594 C CA . LYS A 1 74 ? -5.076 -13.081 25.931 1.00 62.19 74 LYS A CA 1
ATOM 595 C C . LYS A 1 74 ? -4.357 -14.374 25.530 1.00 62.19 74 LYS A C 1
ATOM 597 O O . LYS A 1 74 ? -4.922 -15.454 25.695 1.00 62.19 74 LYS A O 1
ATOM 602 N N . GLN A 1 75 ? -3.156 -14.265 24.962 1.00 67.50 75 GLN A N 1
ATOM 603 C CA . GLN A 1 75 ? -2.401 -15.412 24.465 1.00 67.50 75 GLN A CA 1
ATOM 604 C C . GLN A 1 75 ? -1.951 -16.293 25.632 1.00 67.50 75 GLN A C 1
ATOM 606 O O . GLN A 1 75 ? -1.538 -15.799 26.683 1.00 67.50 75 GLN A O 1
ATOM 611 N N . SER A 1 76 ? -2.047 -17.612 25.463 1.00 66.19 76 SER A N 1
ATOM 612 C CA . SER A 1 76 ? -1.631 -18.553 26.508 1.00 66.19 76 SER A CA 1
ATOM 613 C C . SER A 1 76 ? -0.138 -18.380 26.809 1.00 66.19 76 SER A C 1
ATOM 615 O O . SER A 1 76 ? 0.655 -18.119 25.903 1.00 66.19 76 SER A O 1
ATOM 617 N N . ILE A 1 77 ? 0.289 -18.619 28.056 1.00 64.88 77 ILE A N 1
ATOM 618 C CA . ILE A 1 77 ? 1.716 -18.643 28.435 1.00 64.88 77 ILE A CA 1
ATOM 619 C C . ILE A 1 77 ? 2.504 -19.575 27.496 1.00 64.88 77 ILE A C 1
ATOM 621 O O . ILE A 1 77 ? 3.638 -19.280 27.119 1.00 64.88 77 ILE A O 1
ATOM 625 N N . THR A 1 78 ? 1.882 -20.666 27.038 1.00 68.50 78 THR A N 1
ATOM 626 C CA . THR A 1 78 ? 2.473 -21.609 26.075 1.00 68.50 78 THR A CA 1
ATOM 627 C C . THR A 1 78 ? 2.667 -21.037 24.670 1.00 68.50 78 THR A C 1
ATOM 629 O O . THR A 1 78 ? 3.421 -21.609 23.892 1.00 68.50 78 THR A O 1
ATOM 632 N N . GLU A 1 79 ? 1.988 -19.952 24.304 1.00 64.62 79 GLU A N 1
ATOM 633 C CA . GLU A 1 79 ? 2.143 -19.254 23.022 1.00 64.62 79 GLU A CA 1
ATOM 634 C C . GLU A 1 79 ? 3.202 -18.153 23.111 1.00 64.62 79 GLU A C 1
ATOM 636 O O . GLU A 1 79 ? 4.052 -18.065 22.227 1.00 64.62 79 GLU A O 1
ATOM 641 N N . VAL A 1 80 ? 3.207 -17.390 24.210 1.00 58.69 80 VAL A N 1
ATOM 642 C CA . VAL A 1 80 ? 4.112 -16.247 24.432 1.00 58.69 80 VAL A CA 1
ATOM 643 C C . VAL A 1 80 ? 5.551 -16.686 24.735 1.00 58.69 80 VAL A C 1
ATOM 645 O O . VAL A 1 80 ? 6.503 -15.996 24.383 1.00 58.69 80 VAL A O 1
ATOM 648 N N . THR A 1 81 ? 5.737 -17.860 25.347 1.00 61.81 81 THR A N 1
ATOM 649 C CA . THR A 1 81 ? 7.072 -18.400 25.689 1.00 61.81 81 THR A CA 1
ATOM 650 C C . THR A 1 81 ? 7.772 -19.119 24.533 1.00 61.81 81 THR A C 1
ATOM 652 O O . THR A 1 81 ? 8.906 -19.585 24.682 1.00 61.81 81 THR A O 1
ATOM 655 N N . LYS A 1 82 ? 7.135 -19.219 23.358 1.00 71.69 82 LYS A N 1
ATOM 656 C CA . LYS A 1 82 ? 7.773 -19.811 22.177 1.00 71.69 82 LYS A CA 1
ATOM 657 C C . LYS A 1 82 ? 8.891 -18.896 21.685 1.00 71.69 82 LYS A C 1
ATOM 659 O O . LYS A 1 82 ? 8.761 -17.675 21.664 1.00 71.69 82 LYS A O 1
ATOM 664 N N . ARG A 1 83 ? 9.994 -19.499 21.228 1.00 74.81 83 ARG A N 1
ATOM 665 C CA . ARG A 1 83 ? 11.031 -18.761 20.492 1.00 74.81 83 ARG A CA 1
ATOM 666 C C . ARG A 1 83 ? 10.369 -18.027 19.318 1.00 74.81 83 ARG A C 1
ATOM 668 O O . ARG A 1 83 ? 9.524 -18.634 18.653 1.00 74.81 83 ARG A O 1
ATOM 675 N N . PRO A 1 84 ? 10.746 -16.765 19.046 1.00 73.31 84 PRO A N 1
ATOM 676 C CA . PRO A 1 84 ? 10.176 -16.028 17.932 1.00 73.31 84 PRO A CA 1
ATOM 677 C C . PRO A 1 84 ? 10.395 -16.811 16.639 1.00 73.31 84 PRO A C 1
ATOM 679 O O . PRO A 1 84 ? 11.445 -17.424 16.424 1.00 73.31 84 PRO A O 1
ATOM 682 N N . LEU A 1 85 ? 9.372 -16.810 15.789 1.00 75.12 85 LEU A N 1
ATOM 683 C CA . LEU A 1 85 ? 9.430 -17.441 14.478 1.00 75.12 85 LEU A CA 1
ATOM 684 C C . LEU A 1 85 ? 10.628 -16.878 13.704 1.00 75.12 85 LEU A C 1
ATOM 686 O O . LEU A 1 85 ? 10.850 -15.667 13.671 1.00 75.12 85 LEU A O 1
ATOM 690 N N . THR A 1 86 ? 11.404 -17.754 13.066 1.00 84.88 86 THR A N 1
ATOM 691 C CA . THR A 1 86 ? 12.494 -17.324 12.182 1.00 84.88 86 THR A CA 1
ATOM 692 C C . THR A 1 86 ? 11.951 -16.428 11.073 1.00 84.88 86 THR A C 1
ATOM 694 O O . THR A 1 86 ? 10.826 -16.619 10.605 1.00 84.88 86 THR A O 1
ATOM 697 N N . ALA A 1 87 ? 12.771 -15.485 10.600 1.00 80.75 87 ALA A N 1
ATOM 698 C CA . ALA A 1 87 ? 12.394 -14.543 9.544 1.00 80.75 87 ALA A CA 1
ATOM 699 C C . ALA A 1 87 ? 11.813 -15.239 8.296 1.00 80.75 87 ALA A C 1
ATOM 701 O O . ALA A 1 87 ? 10.856 -14.746 7.709 1.00 80.75 87 ALA A O 1
ATOM 702 N N . ALA A 1 88 ? 12.318 -16.427 7.943 1.00 83.81 88 ALA A N 1
ATOM 703 C CA . ALA A 1 88 ? 11.788 -17.246 6.851 1.00 83.81 88 ALA A CA 1
ATOM 704 C C . ALA A 1 88 ? 10.348 -17.731 7.100 1.00 83.81 88 ALA A C 1
ATOM 706 O O . ALA A 1 88 ? 9.521 -17.740 6.189 1.00 83.81 88 ALA A O 1
ATOM 707 N N . THR A 1 89 ? 10.031 -18.111 8.338 1.00 83.38 89 THR A N 1
ATOM 708 C CA . THR A 1 89 ? 8.694 -18.575 8.729 1.00 83.38 89 THR A CA 1
ATOM 709 C C . THR A 1 89 ? 7.718 -17.407 8.809 1.00 83.38 89 THR A C 1
ATOM 711 O O . THR A 1 89 ? 6.594 -17.520 8.329 1.00 83.38 89 THR A O 1
ATOM 714 N N . LEU A 1 90 ? 8.167 -16.258 9.332 1.00 84.75 90 LEU A N 1
ATOM 715 C CA . LEU A 1 90 ? 7.398 -15.012 9.294 1.00 84.75 90 LEU A CA 1
ATOM 716 C C . LEU A 1 90 ? 7.076 -14.620 7.852 1.00 84.75 90 LEU A C 1
ATOM 718 O O . LEU A 1 90 ? 5.905 -14.457 7.530 1.00 84.75 90 LEU A O 1
ATOM 722 N N . PHE A 1 91 ? 8.081 -14.581 6.973 1.00 86.81 91 PHE A N 1
ATOM 723 C CA . PHE A 1 91 ? 7.899 -14.282 5.553 1.00 86.81 91 PHE A CA 1
ATOM 724 C C . PHE A 1 91 ? 6.914 -15.248 4.882 1.00 86.81 91 PHE A C 1
ATOM 726 O O . PHE A 1 91 ? 5.978 -14.811 4.216 1.00 86.81 91 PHE A O 1
ATOM 733 N N . LYS A 1 92 ? 7.062 -16.560 5.109 1.00 89.12 92 LYS A N 1
ATOM 734 C CA . LYS A 1 92 ? 6.138 -17.572 4.580 1.00 89.12 92 LYS A CA 1
ATOM 735 C C . LYS A 1 92 ? 4.699 -17.316 5.036 1.00 89.12 92 LYS A C 1
ATOM 737 O O . LYS A 1 92 ? 3.799 -17.307 4.201 1.00 89.12 92 LYS A O 1
ATOM 742 N N . ASN A 1 93 ? 4.487 -17.061 6.328 1.00 87.69 93 ASN A N 1
ATOM 743 C CA . ASN A 1 93 ? 3.163 -16.771 6.883 1.00 87.69 93 ASN A CA 1
ATOM 744 C C . ASN A 1 93 ? 2.575 -15.474 6.300 1.00 87.69 93 ASN A C 1
ATOM 746 O O . ASN A 1 93 ? 1.389 -15.430 5.978 1.00 87.69 93 ASN A O 1
ATOM 750 N N . SER A 1 94 ? 3.404 -14.442 6.102 1.00 91.06 94 SER A N 1
ATOM 751 C CA . SER A 1 94 ? 2.991 -13.183 5.469 1.00 91.06 94 SER A CA 1
ATOM 752 C C . SER A 1 94 ? 2.540 -13.383 4.020 1.00 91.06 94 SER A C 1
ATOM 754 O O . SER A 1 94 ? 1.530 -12.817 3.606 1.00 91.06 94 SER A O 1
ATOM 756 N N . ILE A 1 95 ? 3.265 -14.201 3.251 1.00 88.31 95 ILE A N 1
ATOM 757 C CA . ILE A 1 95 ? 2.928 -14.499 1.854 1.00 88.31 95 ILE A CA 1
ATOM 758 C C . ILE A 1 95 ? 1.636 -15.313 1.762 1.00 88.31 95 ILE A C 1
ATOM 760 O O . ILE A 1 95 ? 0.785 -14.988 0.938 1.00 88.31 95 ILE A O 1
ATOM 764 N N . VAL A 1 96 ? 1.448 -16.317 2.625 1.00 88.19 96 VAL A N 1
ATOM 765 C CA . VAL A 1 96 ? 0.207 -17.111 2.667 1.00 88.19 96 VAL A CA 1
ATOM 766 C C . VAL A 1 96 ? -0.998 -16.216 2.971 1.00 88.19 96 VAL A C 1
ATOM 768 O O . VAL A 1 96 ? -1.950 -16.196 2.195 1.00 88.19 96 VAL A O 1
ATOM 771 N N . ALA A 1 97 ? -0.915 -15.373 4.006 1.00 87.56 97 ALA A N 1
ATOM 772 C CA . ALA A 1 97 ? -1.990 -14.440 4.348 1.00 87.56 97 ALA A CA 1
ATOM 773 C C . ALA A 1 97 ? -2.304 -13.444 3.213 1.00 87.56 97 ALA A C 1
ATOM 775 O O . ALA A 1 97 ? -3.462 -13.082 2.987 1.00 87.56 97 ALA A O 1
ATOM 776 N N . LEU A 1 98 ? -1.282 -12.998 2.475 1.00 87.50 98 LEU A N 1
ATOM 777 C CA . LEU A 1 98 ? -1.458 -12.119 1.321 1.00 87.50 98 LEU A CA 1
ATOM 778 C C . LEU A 1 98 ? -2.165 -12.836 0.163 1.00 87.50 98 LEU A C 1
ATOM 780 O O . LEU A 1 98 ? -3.065 -12.256 -0.447 1.00 87.50 98 LEU A O 1
ATOM 784 N N . VAL A 1 99 ? -1.806 -14.093 -0.111 1.00 90.12 99 VAL A N 1
ATOM 785 C CA . VAL A 1 99 ? -2.460 -14.930 -1.129 1.00 90.12 99 VAL A CA 1
ATOM 786 C C . VAL A 1 99 ? -3.930 -15.173 -0.779 1.00 90.12 99 VAL A C 1
ATOM 788 O O . VAL A 1 99 ? -4.787 -14.997 -1.647 1.00 90.12 99 VAL A O 1
ATOM 791 N N . ASP A 1 100 ? -4.246 -15.459 0.483 1.00 82.31 100 ASP A N 1
ATOM 792 C CA . ASP A 1 100 ? -5.628 -15.652 0.946 1.00 82.31 100 ASP A CA 1
ATOM 793 C C . ASP A 1 100 ? -6.462 -14.360 0.826 1.00 82.31 100 ASP A C 1
ATOM 795 O O . ASP A 1 100 ? -7.619 -14.367 0.384 1.00 82.31 100 ASP A O 1
ATOM 799 N N . ASN A 1 101 ? -5.861 -13.205 1.135 1.00 85.44 101 ASN A N 1
ATOM 800 C CA . ASN A 1 101 ? -6.500 -11.898 0.957 1.00 85.44 101 ASN A CA 1
ATOM 801 C C . ASN A 1 101 ? -6.774 -11.596 -0.527 1.00 85.44 101 ASN A C 1
ATOM 803 O O . ASN A 1 101 ? -7.852 -11.123 -0.891 1.00 85.44 101 ASN A O 1
ATOM 807 N N . LEU A 1 102 ? -5.828 -11.920 -1.409 1.00 79.56 102 LEU A N 1
ATOM 808 C CA . LEU A 1 102 ? -6.027 -11.818 -2.854 1.00 79.56 102 LEU A CA 1
ATOM 809 C C . LEU A 1 102 ? -7.141 -12.756 -3.340 1.00 79.56 102 LEU A C 1
ATOM 811 O O . LEU A 1 102 ? -8.022 -12.311 -4.075 1.00 79.56 102 LEU A O 1
ATOM 815 N N . ALA A 1 103 ? -7.161 -14.011 -2.893 1.00 77.56 103 ALA A N 1
ATOM 816 C CA . ALA A 1 103 ? -8.172 -14.993 -3.285 1.00 77.56 103 ALA A CA 1
ATOM 817 C C . ALA A 1 103 ? -9.597 -14.582 -2.860 1.00 77.56 103 ALA A C 1
ATOM 819 O O . ALA A 1 103 ? -10.545 -14.672 -3.651 1.00 77.56 103 ALA A O 1
ATOM 820 N N . SER A 1 104 ? -9.755 -14.055 -1.641 1.00 78.19 104 SER A N 1
ATOM 821 C CA . SER A 1 104 ? -11.049 -13.552 -1.153 1.00 78.19 104 SER A CA 1
ATOM 822 C C . SER A 1 104 ? -11.549 -12.343 -1.957 1.00 78.19 104 SER A C 1
ATOM 824 O O . SER A 1 104 ? -12.726 -12.283 -2.324 1.00 78.19 104 SER A O 1
ATOM 826 N N . LYS A 1 105 ? -10.655 -11.419 -2.334 1.00 75.81 105 LYS A N 1
ATOM 827 C CA . LYS A 1 105 ? -10.994 -10.275 -3.197 1.00 75.81 105 LYS A CA 1
ATOM 828 C C . LYS A 1 105 ? -11.364 -10.698 -4.610 1.00 75.81 105 LYS A C 1
ATOM 830 O O . LYS A 1 105 ? -12.312 -10.154 -5.167 1.00 75.81 105 LYS A O 1
ATOM 835 N N . VAL A 1 106 ? -10.674 -11.682 -5.187 1.00 73.94 106 VAL A N 1
ATOM 836 C CA . VAL A 1 106 ? -11.014 -12.225 -6.514 1.00 73.94 106 VAL A CA 1
ATOM 837 C C . VAL A 1 106 ? -12.422 -12.819 -6.508 1.00 73.94 106 VAL A C 1
ATOM 839 O O . VAL A 1 106 ? -13.189 -12.570 -7.436 1.00 73.94 106 VAL A O 1
ATOM 842 N N . SER A 1 107 ? -12.800 -13.517 -5.435 1.00 69.88 107 SER A N 1
ATOM 843 C CA . SER A 1 107 ? -14.148 -14.072 -5.272 1.00 69.88 107 SER A CA 1
ATOM 844 C C . SER A 1 107 ? -15.212 -12.976 -5.151 1.00 69.88 107 SER A C 1
ATOM 846 O O . SER A 1 107 ? -16.238 -13.048 -5.822 1.00 69.88 107 SER A O 1
ATOM 848 N N . GLN A 1 108 ? -14.956 -11.916 -4.375 1.00 67.62 108 GLN A N 1
ATOM 849 C CA . GLN A 1 108 ? -15.861 -10.760 -4.286 1.00 67.62 108 GLN A CA 1
ATOM 850 C C . GLN A 1 108 ? -15.988 -10.012 -5.616 1.00 67.62 108 GLN A C 1
ATOM 852 O O . GLN A 1 108 ? -17.094 -9.652 -6.014 1.00 67.62 108 GLN A O 1
ATOM 857 N N . ILE A 1 109 ? -14.876 -9.813 -6.329 1.00 73.06 109 ILE A N 1
ATOM 858 C CA . ILE A 1 109 ? -14.866 -9.221 -7.670 1.00 73.06 109 ILE A CA 1
ATOM 859 C C . ILE A 1 109 ? -15.684 -10.100 -8.609 1.00 73.06 109 ILE A C 1
ATOM 861 O O . ILE A 1 109 ? -16.532 -9.577 -9.319 1.00 73.06 109 ILE A O 1
ATOM 865 N N . PHE A 1 110 ? -15.500 -11.419 -8.585 1.00 72.56 110 PHE A N 1
ATOM 866 C CA . PHE A 1 110 ? -16.273 -12.341 -9.410 1.00 72.56 110 PHE A CA 1
ATOM 867 C C . PHE A 1 110 ? -17.771 -12.270 -9.100 1.00 72.56 110 PHE A C 1
ATOM 869 O O . PHE A 1 110 ? -18.573 -12.176 -10.022 1.00 72.56 110 PHE A O 1
ATOM 876 N N . LEU A 1 111 ? -18.157 -12.239 -7.823 1.00 70.06 111 LEU A N 1
ATOM 877 C CA . LEU A 1 111 ? -19.555 -12.154 -7.392 1.00 70.06 111 LEU A CA 1
ATOM 878 C C . LEU A 1 111 ? -20.183 -10.804 -7.763 1.00 70.06 111 LEU A C 1
ATOM 880 O O . LEU A 1 111 ? -21.313 -10.758 -8.245 1.00 70.06 111 LEU A O 1
ATOM 884 N N . PHE A 1 112 ? -19.433 -9.710 -7.614 1.00 66.44 112 PHE A N 1
ATOM 885 C CA . PHE A 1 112 ? -19.839 -8.374 -8.046 1.00 66.44 112 PHE A CA 1
ATOM 886 C C . PHE A 1 112 ? -19.972 -8.292 -9.571 1.00 66.44 112 PHE A C 1
ATOM 888 O O . PHE A 1 112 ? -20.974 -7.789 -10.069 1.00 66.44 112 PHE A O 1
ATOM 895 N N . TRP A 1 113 ? -19.014 -8.847 -10.319 1.00 68.50 113 TRP A N 1
ATOM 896 C CA . TRP A 1 113 ? -19.054 -8.936 -11.780 1.00 68.50 113 TRP A CA 1
ATOM 897 C C . TRP A 1 113 ? -20.200 -9.813 -12.269 1.00 68.50 113 TRP A C 1
ATOM 899 O O . TRP A 1 113 ? -20.888 -9.438 -13.216 1.00 68.50 113 TRP A O 1
ATOM 909 N N . TRP A 1 114 ? -20.436 -10.957 -11.629 1.00 74.81 114 TRP A N 1
ATOM 910 C CA . TRP A 1 114 ? -21.555 -11.837 -11.933 1.00 74.81 114 TRP A CA 1
ATOM 911 C C . TRP A 1 114 ? -22.874 -11.124 -11.653 1.00 74.81 114 TRP A C 1
ATOM 913 O O . TRP A 1 114 ? -23.713 -11.059 -12.542 1.00 74.81 114 TRP A O 1
ATOM 923 N N . ARG A 1 115 ? -23.036 -10.493 -10.486 1.00 61.78 115 ARG A N 1
ATOM 924 C CA . ARG A 1 115 ? -24.252 -9.753 -10.120 1.00 61.78 115 ARG A CA 1
ATOM 925 C C . ARG A 1 115 ? -24.496 -8.558 -11.038 1.00 61.78 115 ARG A C 1
ATOM 927 O O . ARG A 1 115 ? -25.611 -8.383 -11.517 1.00 61.78 115 ARG A O 1
ATOM 934 N N . ALA A 1 116 ? -23.464 -7.773 -11.342 1.00 66.06 116 ALA A N 1
ATOM 935 C CA . ALA A 1 116 ? -23.541 -6.679 -12.306 1.00 66.06 116 ALA A CA 1
ATOM 936 C C . ALA A 1 116 ? -23.910 -7.197 -13.700 1.00 66.06 116 ALA A C 1
ATOM 938 O O . ALA A 1 116 ? -24.742 -6.602 -14.377 1.00 66.06 116 ALA A O 1
ATOM 939 N N . ARG A 1 117 ? -23.356 -8.342 -14.110 1.00 70.50 117 ARG A N 1
ATOM 940 C CA . ARG A 1 117 ? -23.718 -9.000 -15.364 1.00 70.50 117 ARG A CA 1
ATOM 941 C C . ARG A 1 117 ? -25.168 -9.472 -15.357 1.00 70.50 117 ARG A C 1
ATOM 943 O O . ARG A 1 117 ? -25.837 -9.191 -16.336 1.00 70.50 117 ARG A O 1
ATOM 950 N N . GLN A 1 118 ? -25.656 -10.093 -14.281 1.00 69.31 118 GLN A N 1
ATOM 951 C CA . GLN A 1 118 ? -27.059 -10.508 -14.144 1.00 69.31 118 GLN A CA 1
ATOM 952 C C . GLN A 1 118 ? -28.016 -9.309 -14.218 1.00 69.31 118 GLN A C 1
ATOM 954 O O . GLN A 1 118 ? -29.028 -9.349 -14.912 1.00 69.31 118 GLN A O 1
ATOM 959 N N . LEU A 1 119 ? -27.668 -8.200 -13.558 1.00 66.75 119 LEU A N 1
ATOM 960 C CA . LEU A 1 119 ? -28.434 -6.955 -13.640 1.00 66.75 119 LEU A CA 1
ATOM 961 C C . LEU A 1 119 ? -28.442 -6.392 -15.068 1.00 66.75 119 LEU A C 1
ATOM 963 O O . LEU A 1 119 ? -29.494 -6.029 -15.581 1.00 66.75 119 LEU A O 1
ATOM 967 N N . VAL A 1 120 ? -27.284 -6.364 -15.735 1.00 67.75 120 VAL A N 1
ATOM 968 C CA . VAL A 1 120 ? -27.134 -5.880 -17.118 1.00 67.75 120 VAL A CA 1
ATOM 969 C C . VAL A 1 120 ? -27.825 -6.793 -18.133 1.00 67.75 120 VAL A C 1
ATOM 971 O O . VAL A 1 120 ? -28.323 -6.290 -19.137 1.00 67.75 120 VAL A O 1
ATOM 974 N N . THR A 1 121 ? -27.888 -8.106 -17.890 1.00 69.44 121 THR A N 1
ATOM 975 C CA . THR A 1 121 ? -28.598 -9.057 -18.761 1.00 69.44 121 THR A CA 1
ATOM 976 C C . THR A 1 121 ? -30.112 -8.969 -18.621 1.00 69.44 121 THR A C 1
ATOM 978 O O . THR A 1 121 ? -30.808 -9.259 -19.587 1.00 69.44 121 THR A O 1
ATOM 981 N N . ASN A 1 122 ? -30.616 -8.523 -17.466 1.00 69.50 122 ASN A N 1
ATOM 982 C CA . ASN A 1 122 ? -32.049 -8.318 -17.232 1.00 69.50 122 ASN A CA 1
ATOM 983 C C . ASN A 1 122 ? -32.567 -6.969 -17.763 1.00 69.50 122 ASN A C 1
ATOM 985 O O . ASN A 1 122 ? -33.772 -6.734 -17.771 1.00 69.50 122 ASN A O 1
ATOM 989 N N . ILE A 1 123 ? -31.680 -6.082 -18.222 1.00 69.75 123 ILE A N 1
ATOM 990 C CA . ILE A 1 123 ? -32.062 -4.812 -18.842 1.00 69.75 123 ILE A CA 1
ATOM 991 C C . ILE A 1 123 ? -32.345 -5.045 -20.336 1.00 69.75 123 ILE A C 1
ATOM 993 O O . ILE A 1 123 ? -31.453 -5.507 -21.059 1.00 69.75 123 ILE A O 1
ATOM 997 N N . PRO A 1 124 ? -33.526 -4.659 -20.853 1.00 73.94 124 PRO A N 1
ATOM 998 C CA . PRO A 1 124 ? -33.829 -4.788 -22.271 1.00 73.94 124 PRO A CA 1
ATOM 999 C C . PRO A 1 124 ? -32.843 -3.957 -23.123 1.00 73.94 124 PRO A C 1
ATOM 1001 O O . PRO A 1 124 ? -32.557 -2.798 -22.801 1.00 73.94 124 PRO A O 1
ATOM 1004 N N . PRO A 1 125 ? -32.317 -4.491 -24.247 1.00 73.50 125 PRO A N 1
ATOM 1005 C CA . PRO A 1 125 ? -31.301 -3.813 -25.063 1.00 73.50 125 PRO A CA 1
ATOM 1006 C C . PRO A 1 125 ? -31.690 -2.414 -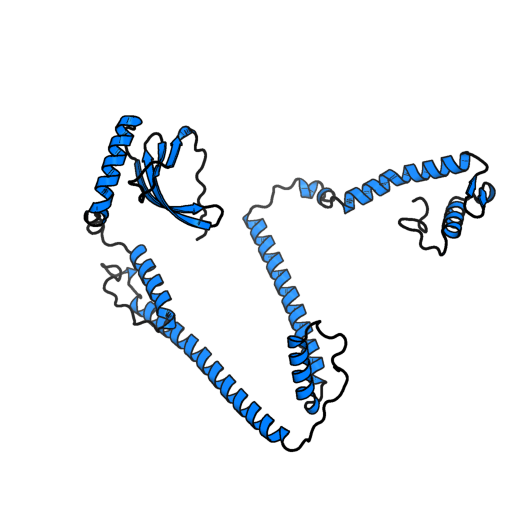25.569 1.00 73.50 125 PRO A C 1
ATOM 1008 O O . PRO A 1 125 ? -30.807 -1.610 -25.875 1.00 73.50 125 PRO A O 1
ATOM 1011 N N . SER A 1 126 ? -32.993 -2.118 -25.640 1.00 74.44 126 SER A N 1
ATOM 1012 C CA . SER A 1 126 ? -33.555 -0.806 -25.984 1.00 74.44 126 SER A CA 1
ATOM 1013 C C . SER A 1 126 ? -33.190 0.289 -24.977 1.00 74.44 126 SER A C 1
ATOM 1015 O O . SER A 1 126 ? -33.000 1.438 -25.370 1.00 74.44 126 SER A O 1
ATOM 1017 N N . GLU A 1 127 ? -33.037 -0.056 -23.698 1.00 69.12 127 GLU A N 1
ATOM 1018 C CA . GLU A 1 127 ? -32.771 0.891 -22.607 1.00 69.12 127 GLU A CA 1
ATOM 1019 C C . GLU A 1 127 ? -31.273 1.015 -22.286 1.00 69.12 127 GLU A C 1
ATOM 1021 O O . GLU A 1 127 ? -30.831 1.973 -21.654 1.00 69.12 127 GLU A O 1
ATOM 1026 N N . MET A 1 128 ? -30.444 0.104 -22.805 1.00 72.50 128 MET A N 1
ATOM 1027 C CA . MET A 1 128 ? -28.997 0.069 -22.562 1.00 72.50 128 MET A CA 1
ATOM 1028 C C . MET A 1 128 ? -28.274 1.352 -23.000 1.00 72.50 128 MET A C 1
ATOM 1030 O O . MET A 1 128 ? -27.295 1.766 -22.379 1.00 72.50 128 MET A O 1
ATOM 1034 N N . GLY A 1 129 ? -28.742 1.995 -24.076 1.00 73.00 129 GLY A N 1
ATOM 1035 C CA . GLY A 1 129 ? -28.203 3.281 -24.532 1.00 73.00 129 GLY A CA 1
ATOM 1036 C C . GLY A 1 129 ? -28.449 4.394 -23.515 1.00 73.00 129 GLY A C 1
ATOM 1037 O O . GLY A 1 129 ? -27.546 5.175 -23.214 1.00 73.00 129 GLY A O 1
ATOM 1038 N N . GLN A 1 130 ? -29.639 4.398 -22.919 1.00 70.88 130 GLN A N 1
ATOM 1039 C CA . GLN A 1 130 ? -29.983 5.321 -21.854 1.00 70.88 130 GLN A CA 1
ATOM 1040 C C . GLN A 1 130 ? -29.183 5.029 -20.581 1.00 70.88 130 GLN A C 1
ATOM 1042 O O . GLN A 1 130 ? -28.639 5.953 -19.985 1.00 70.88 130 GLN A O 1
ATOM 1047 N N . ILE A 1 131 ? -29.054 3.763 -20.177 1.00 71.56 131 ILE A N 1
ATOM 1048 C CA . ILE A 1 131 ? -28.297 3.389 -18.974 1.00 71.56 131 ILE A CA 1
ATOM 10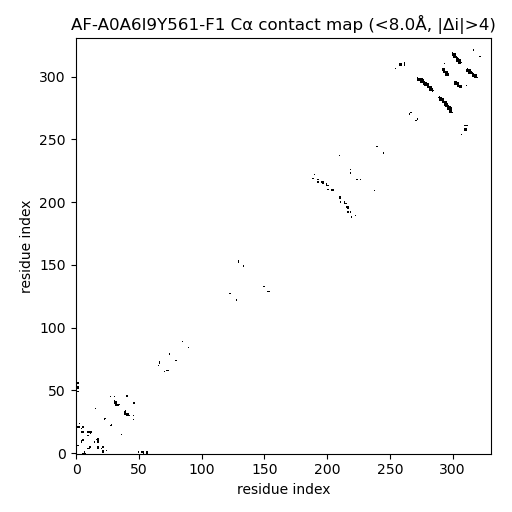49 C C . ILE A 1 131 ? -26.815 3.742 -19.117 1.00 71.56 131 ILE A C 1
ATOM 1051 O O . ILE A 1 131 ? -26.225 4.268 -18.182 1.00 71.56 131 ILE A O 1
ATOM 1055 N N . LYS A 1 132 ? -26.214 3.561 -20.297 1.00 74.44 132 LYS A N 1
ATOM 1056 C CA . LYS A 1 132 ? -24.830 3.997 -20.553 1.00 74.44 132 LYS A CA 1
ATOM 1057 C C . LYS A 1 132 ? -24.666 5.510 -20.468 1.00 74.44 132 LYS A C 1
ATOM 1059 O O . LYS A 1 132 ? -23.694 5.970 -19.880 1.00 74.44 132 LYS A O 1
ATOM 1064 N N . ALA A 1 133 ? -25.614 6.273 -21.012 1.00 71.94 133 ALA A N 1
ATOM 1065 C CA . ALA A 1 133 ? -25.614 7.728 -20.879 1.00 71.94 133 ALA A CA 1
ATOM 1066 C C . ALA A 1 133 ? -25.764 8.154 -19.410 1.00 71.94 133 ALA A C 1
ATOM 1068 O O . ALA A 1 133 ? -25.070 9.055 -18.957 1.00 71.94 133 ALA A O 1
ATOM 1069 N N . LYS A 1 134 ? -26.606 7.450 -18.650 1.00 71.06 134 LYS A N 1
ATOM 1070 C CA . LYS A 1 134 ? -26.806 7.640 -17.210 1.00 71.06 134 LYS A CA 1
ATOM 1071 C C . LYS A 1 134 ? -25.563 7.303 -16.382 1.00 71.06 134 LYS A C 1
ATOM 1073 O O . LYS A 1 134 ? -25.230 8.061 -15.485 1.00 71.06 134 LYS A O 1
ATOM 1078 N N . VAL A 1 135 ? -24.852 6.221 -16.702 1.00 74.25 135 VAL A N 1
ATOM 1079 C CA . VAL A 1 135 ? -23.591 5.833 -16.042 1.00 74.25 135 VAL A CA 1
ATOM 1080 C C . VAL A 1 135 ? -22.467 6.815 -16.381 1.00 74.25 135 VAL A C 1
ATOM 1082 O O . VAL A 1 135 ? -21.744 7.235 -15.486 1.00 74.25 135 VAL A O 1
ATOM 1085 N N . ALA A 1 136 ? -22.355 7.244 -17.641 1.00 75.44 136 ALA A N 1
ATOM 1086 C CA . ALA A 1 136 ? -21.392 8.273 -18.038 1.00 75.44 136 ALA A CA 1
ATOM 1087 C C . ALA A 1 136 ? -21.701 9.626 -17.375 1.00 75.44 136 ALA A C 1
ATOM 1089 O O . ALA A 1 136 ? -20.801 10.307 -16.895 1.00 75.44 136 ALA A O 1
ATOM 1090 N N . ALA A 1 137 ? -22.981 9.997 -17.293 1.00 67.25 137 ALA A N 1
ATOM 1091 C CA . ALA A 1 137 ? -23.413 11.187 -16.573 1.00 67.25 137 ALA A CA 1
ATOM 1092 C C . ALA A 1 137 ? -23.144 11.067 -15.068 1.00 67.25 137 ALA A C 1
ATOM 1094 O O . ALA A 1 137 ? -22.691 12.033 -14.467 1.00 67.25 137 ALA A O 1
ATOM 1095 N N . PHE A 1 138 ? -23.373 9.897 -14.464 1.00 68.75 138 PHE A N 1
ATOM 1096 C CA . PHE A 1 138 ? -23.043 9.637 -13.064 1.00 68.75 138 PHE A CA 1
ATOM 1097 C C . PHE A 1 138 ? -21.550 9.848 -12.796 1.00 68.75 138 PHE A C 1
ATOM 1099 O O . PHE A 1 138 ? -21.213 10.528 -11.832 1.00 68.75 138 PHE A O 1
ATOM 1106 N N . ASP A 1 139 ? -20.677 9.339 -13.670 1.00 73.25 139 ASP A N 1
ATOM 1107 C CA . ASP A 1 139 ? -19.223 9.464 -13.525 1.00 73.25 139 ASP A CA 1
ATOM 1108 C C . ASP A 1 139 ? -18.747 10.925 -13.617 1.00 73.25 139 ASP A C 1
ATOM 1110 O O . ASP A 1 139 ? -17.905 11.372 -12.844 1.00 73.25 139 ASP A O 1
ATOM 1114 N N . VAL A 1 140 ? -19.364 11.714 -14.500 1.00 75.94 140 VAL A N 1
ATOM 1115 C CA . VAL A 1 140 ? -19.054 13.144 -14.662 1.00 75.94 140 VAL A CA 1
ATOM 1116 C C . VAL A 1 140 ? -19.655 14.008 -13.542 1.00 75.94 140 VAL A C 1
ATOM 1118 O O . VAL A 1 140 ? -19.081 15.030 -13.165 1.00 75.94 140 VAL A O 1
ATOM 1121 N N . LEU A 1 141 ? -20.817 13.629 -13.005 1.00 68.75 141 LEU A N 1
ATOM 1122 C CA . LEU A 1 141 ? -21.599 14.446 -12.068 1.00 68.75 141 LEU A CA 1
ATOM 1123 C C . LEU A 1 141 ? -21.464 14.022 -10.599 1.00 68.75 141 LEU A C 1
ATOM 1125 O O . LEU A 1 141 ? -22.138 14.629 -9.763 1.00 68.75 141 LEU A O 1
ATOM 1129 N N . GLN A 1 142 ? -20.638 13.016 -10.280 1.00 63.22 142 GLN A N 1
ATOM 1130 C CA . GLN A 1 142 ? -20.486 12.417 -8.944 1.00 63.22 142 GLN A CA 1
ATOM 1131 C C . GLN A 1 142 ? -20.634 13.441 -7.803 1.00 63.22 142 GLN A C 1
ATOM 1133 O O . GLN A 1 142 ? -19.825 14.354 -7.645 1.00 63.22 142 GLN A O 1
ATOM 1138 N N . GLY A 1 143 ? -21.709 13.306 -7.017 1.00 62.66 143 GLY A N 1
ATOM 1139 C CA . GLY A 1 143 ? -21.982 14.124 -5.826 1.00 62.66 143 GLY A CA 1
ATOM 1140 C C . GLY A 1 143 ? -22.410 15.581 -6.070 1.00 62.66 143 GLY A C 1
ATOM 1141 O O . GLY A 1 143 ? -22.820 16.245 -5.123 1.00 62.66 143 GLY A O 1
ATOM 1142 N N . ARG A 1 144 ? -22.375 16.091 -7.311 1.00 67.12 144 ARG A N 1
ATOM 1143 C CA . ARG A 1 144 ? -22.676 17.504 -7.634 1.00 67.12 144 ARG A CA 1
ATOM 1144 C C . ARG A 1 144 ? -24.169 17.817 -7.791 1.00 67.12 144 ARG A C 1
ATOM 1146 O O . ARG A 1 144 ? -24.552 18.984 -7.788 1.00 67.12 144 ARG A O 1
ATOM 1153 N N . ARG A 1 145 ? -25.030 16.801 -7.924 1.00 59.59 145 ARG A N 1
ATOM 1154 C CA . ARG A 1 145 ? -26.501 16.938 -7.937 1.00 59.59 145 ARG A CA 1
ATOM 1155 C C . ARG A 1 145 ? -27.156 15.841 -7.108 1.00 59.59 145 ARG A C 1
ATOM 1157 O O . ARG A 1 145 ? -26.826 14.672 -7.267 1.00 59.59 145 ARG A O 1
ATOM 1164 N N . LYS A 1 146 ? -28.146 16.225 -6.295 1.00 59.41 146 LYS A N 1
ATOM 1165 C CA . LYS A 1 146 ? -28.886 15.303 -5.416 1.00 59.41 146 LYS A CA 1
ATOM 1166 C C . LYS A 1 146 ? -29.797 14.343 -6.202 1.00 59.41 146 LYS A C 1
ATOM 1168 O O . LYS A 1 146 ? -29.798 13.156 -5.915 1.00 59.41 146 LYS A O 1
ATOM 1173 N N . ASN A 1 147 ? -30.486 14.834 -7.242 1.00 57.44 147 ASN A N 1
ATOM 1174 C CA . ASN A 1 147 ? -31.392 14.048 -8.094 1.00 57.44 147 ASN A CA 1
ATOM 1175 C C . ASN A 1 147 ? -31.052 14.250 -9.582 1.00 57.44 147 ASN A C 1
ATOM 1177 O O . ASN A 1 147 ? -31.095 15.374 -10.081 1.00 57.44 147 ASN A O 1
ATOM 1181 N N . TRP A 1 148 ? -30.726 13.170 -10.300 1.00 64.56 148 TRP A N 1
ATOM 1182 C CA . TRP A 1 148 ? -30.279 13.218 -11.705 1.00 64.56 148 TRP A CA 1
ATOM 1183 C C . TRP A 1 148 ? -31.175 12.434 -12.684 1.00 64.56 148 TRP A C 1
ATOM 1185 O O . TRP A 1 148 ? -30.793 12.192 -13.825 1.00 64.56 148 TRP A O 1
ATOM 1195 N N . GLY A 1 149 ? -32.392 12.059 -12.273 1.00 59.41 149 GLY A N 1
ATOM 1196 C CA . GLY A 1 149 ? -33.373 11.434 -13.174 1.00 59.41 149 GLY A CA 1
ATOM 1197 C C . GLY A 1 149 ? -33.040 9.989 -13.568 1.00 59.41 149 GLY A C 1
ATOM 1198 O O . GLY A 1 149 ? -33.461 9.511 -14.625 1.00 59.41 149 GLY A O 1
ATOM 1199 N N . CYS A 1 150 ? -32.303 9.261 -12.721 1.00 58.50 150 CYS A N 1
ATOM 1200 C CA . CYS A 1 150 ? -31.954 7.853 -12.933 1.00 58.50 150 CYS A CA 1
ATOM 1201 C C . CYS A 1 150 ? -33.174 6.951 -13.190 1.00 58.50 150 CYS A C 1
ATOM 1203 O O . CYS A 1 150 ? -33.064 6.006 -13.967 1.00 58.50 150 CYS A O 1
ATOM 1205 N N . CYS A 1 151 ? -34.345 7.307 -12.657 1.00 56.19 151 CYS A N 1
ATOM 1206 C CA . CYS A 1 151 ? -35.593 6.556 -12.805 1.00 56.19 151 CYS A CA 1
ATOM 1207 C C . CYS A 1 151 ? -36.476 6.986 -13.999 1.00 56.19 151 CYS A C 1
ATOM 1209 O O . CYS A 1 151 ? -37.509 6.370 -14.222 1.00 56.19 151 CYS A O 1
ATOM 1211 N N . GLN A 1 152 ? -36.124 8.030 -14.767 1.00 53.28 152 GLN A N 1
ATOM 1212 C CA . GLN A 1 152 ? -36.966 8.531 -15.875 1.00 53.28 152 GLN A CA 1
ATOM 1213 C C . GLN A 1 152 ? -36.495 8.038 -17.253 1.00 53.28 152 GLN A C 1
ATOM 1215 O O . GLN A 1 152 ? -35.292 8.015 -17.501 1.00 53.28 152 GLN A O 1
ATOM 1220 N N . ASN A 1 153 ? -37.406 7.684 -18.170 1.00 55.09 153 ASN A N 1
ATOM 1221 C CA . ASN A 1 153 ? -37.095 7.181 -19.522 1.00 55.09 153 ASN A CA 1
ATOM 1222 C C . ASN A 1 153 ? -36.848 8.316 -20.541 1.00 55.09 153 ASN A C 1
ATOM 1224 O O . ASN A 1 153 ? -37.620 9.264 -20.624 1.00 55.09 153 ASN A O 1
ATOM 1228 N N . TRP A 1 154 ? -35.768 8.224 -21.327 1.00 55.75 154 TRP A N 1
ATOM 1229 C CA . TRP A 1 154 ? -35.373 9.214 -22.343 1.00 55.75 154 TRP A CA 1
ATOM 1230 C C . TRP A 1 154 ? -35.903 8.763 -23.712 1.00 55.75 154 TRP A C 1
ATOM 1232 O O . TRP A 1 154 ? -35.483 7.719 -24.209 1.00 55.75 154 TRP A O 1
ATOM 1242 N N . ARG A 1 155 ? -36.792 9.537 -24.352 1.00 50.56 155 ARG A N 1
ATOM 1243 C CA . ARG A 1 155 ? -37.319 9.252 -25.705 1.00 50.56 155 ARG A CA 1
ATOM 1244 C C . ARG A 1 155 ? -37.123 10.444 -26.637 1.00 50.56 155 ARG A C 1
ATOM 1246 O O . ARG A 1 155 ? -37.773 11.451 -26.395 1.00 50.56 155 ARG A O 1
ATOM 1253 N N . GLN A 1 156 ? -36.340 10.322 -27.719 1.00 54.03 156 GLN A N 1
ATOM 1254 C CA . GLN A 1 156 ? -36.375 11.279 -28.846 1.00 54.03 156 GLN A CA 1
ATOM 1255 C C . GLN A 1 156 ? -36.111 10.577 -30.209 1.00 54.03 156 GLN A C 1
ATOM 1257 O O . GLN A 1 156 ? -34.983 10.213 -30.527 1.00 54.03 156 GLN A O 1
ATOM 1262 N N . ASN A 1 157 ? -37.204 10.359 -30.963 1.00 54.97 157 ASN A N 1
ATOM 1263 C CA . ASN A 1 157 ? -37.409 9.947 -32.375 1.00 54.97 157 ASN A CA 1
ATOM 1264 C C . ASN A 1 157 ? -36.594 8.756 -32.953 1.00 54.97 157 ASN A C 1
ATOM 1266 O O . ASN A 1 157 ? -35.457 8.876 -33.402 1.00 54.97 157 ASN A O 1
ATOM 1270 N N . TYR A 1 158 ? -37.238 7.582 -33.016 1.00 51.72 158 TYR A N 1
ATOM 1271 C CA . TYR A 1 158 ? -36.605 6.253 -33.072 1.00 51.72 158 TYR A CA 1
ATOM 1272 C C . TYR A 1 158 ? -35.993 5.773 -34.414 1.00 51.72 158 TYR A C 1
ATOM 1274 O O . TYR A 1 158 ? -35.280 4.770 -34.400 1.00 51.72 158 TYR A O 1
ATOM 1282 N N . LEU A 1 159 ? -36.179 6.446 -35.559 1.00 43.91 159 LEU A N 1
ATOM 1283 C CA . LEU A 1 159 ? -35.776 5.889 -36.873 1.00 43.91 159 LEU A CA 1
ATOM 1284 C C . LEU A 1 159 ? -34.327 6.189 -37.328 1.00 43.91 159 LEU A C 1
ATOM 1286 O O . LEU A 1 159 ? -33.755 5.414 -38.088 1.00 43.91 159 LEU A O 1
ATOM 1290 N N . VAL A 1 160 ? -33.664 7.235 -36.823 1.00 48.50 160 VAL A N 1
ATOM 1291 C CA . VAL A 1 160 ? -32.275 7.592 -37.224 1.00 48.50 160 VAL A CA 1
ATOM 1292 C C . VAL A 1 160 ? -31.205 6.912 -36.339 1.00 48.50 160 VAL A C 1
ATOM 1294 O O . VAL A 1 160 ? -30.041 6.758 -36.722 1.00 48.50 160 VAL A O 1
ATOM 1297 N N . SER A 1 161 ? -31.601 6.447 -35.150 1.00 49.69 161 SER A N 1
ATOM 1298 C CA . SER A 1 161 ? -30.726 5.872 -34.113 1.00 49.69 161 SER A CA 1
ATOM 1299 C C . SER A 1 161 ? -30.101 4.522 -34.505 1.00 49.69 161 SER A C 1
ATOM 1301 O O . SER A 1 161 ? -28.923 4.254 -34.234 1.00 49.69 161 SER A O 1
ATOM 1303 N N . VAL A 1 162 ? -30.862 3.671 -35.199 1.00 47.84 162 VAL A N 1
ATOM 1304 C CA . VAL A 1 162 ? -30.482 2.271 -35.444 1.00 47.84 162 VAL A CA 1
ATOM 1305 C C . VAL A 1 162 ? -29.284 2.154 -36.395 1.00 47.84 162 VAL A C 1
ATOM 1307 O O . VAL A 1 162 ? -28.348 1.398 -36.111 1.00 47.84 162 VAL A O 1
ATOM 1310 N N . TRP A 1 163 ? -29.248 2.955 -37.466 1.00 47.62 163 TRP A N 1
ATOM 1311 C CA . TRP A 1 163 ? -28.154 2.960 -38.448 1.00 47.62 163 TRP A CA 1
ATOM 1312 C C . TRP A 1 163 ? -26.840 3.504 -37.873 1.00 47.62 163 TRP A C 1
ATOM 1314 O O . TRP A 1 163 ? -25.776 2.917 -38.090 1.00 47.62 163 TRP A O 1
ATOM 1324 N N . ARG A 1 164 ? -26.900 4.561 -37.050 1.00 50.28 164 ARG A N 1
ATOM 1325 C CA . ARG A 1 164 ? -25.716 5.093 -36.351 1.00 50.28 164 ARG A CA 1
ATOM 1326 C C . ARG A 1 164 ? -25.164 4.091 -35.335 1.00 50.28 164 ARG A C 1
ATOM 1328 O O . ARG A 1 164 ? -23.950 3.901 -35.259 1.00 50.28 164 ARG A O 1
ATOM 1335 N N . GLY A 1 165 ? -26.038 3.384 -34.615 1.00 57.00 165 GLY A N 1
ATOM 1336 C CA . GLY A 1 165 ? -25.647 2.329 -33.678 1.00 57.00 165 GLY A CA 1
ATOM 1337 C C . GLY A 1 165 ? -25.028 1.103 -34.359 1.00 57.00 165 GLY A C 1
ATOM 1338 O O . GLY A 1 165 ? -24.029 0.568 -33.875 1.00 57.00 165 GLY A O 1
ATOM 1339 N N . ALA A 1 166 ? -25.577 0.662 -35.495 1.00 59.31 166 ALA A N 1
ATOM 1340 C CA . ALA A 1 166 ? -25.017 -0.442 -36.278 1.00 59.31 166 ALA A CA 1
ATOM 1341 C C . ALA A 1 166 ? -23.630 -0.093 -36.841 1.00 59.31 166 ALA A C 1
ATOM 1343 O O . ALA A 1 166 ? -22.695 -0.891 -36.719 1.00 59.31 166 ALA A O 1
ATOM 1344 N N . LEU A 1 167 ? -23.465 1.126 -37.365 1.00 62.44 167 LEU A N 1
ATOM 1345 C CA . LEU A 1 167 ? -22.181 1.640 -37.840 1.00 62.44 167 LEU A CA 1
ATOM 1346 C C . LEU A 1 167 ? -21.155 1.765 -36.702 1.00 62.44 167 LEU A C 1
ATOM 1348 O O . LEU A 1 167 ? -20.008 1.350 -36.866 1.00 62.44 167 LEU A O 1
ATOM 1352 N N . ALA A 1 168 ? -21.568 2.251 -35.527 1.00 58.78 168 ALA A N 1
ATOM 1353 C CA . ALA A 1 168 ? -20.712 2.322 -34.343 1.00 58.78 168 ALA A CA 1
ATOM 1354 C C . ALA A 1 168 ? -20.260 0.927 -33.877 1.00 58.78 168 ALA A C 1
ATOM 1356 O O . ALA A 1 168 ? -19.072 0.707 -33.657 1.00 58.78 168 ALA A O 1
ATOM 1357 N N . ARG A 1 169 ? -21.167 -0.060 -33.814 1.00 70.88 169 ARG A N 1
ATOM 1358 C CA . ARG A 1 169 ? -20.822 -1.455 -33.471 1.00 70.88 169 ARG A CA 1
ATOM 1359 C C . ARG A 1 169 ? -19.882 -2.089 -34.495 1.00 70.88 169 ARG A C 1
ATOM 1361 O O . ARG A 1 169 ? -18.978 -2.831 -34.113 1.00 70.88 169 ARG A O 1
ATOM 1368 N N . LYS A 1 170 ? -20.070 -1.799 -35.787 1.00 65.69 170 LYS A N 1
ATOM 1369 C CA . LYS A 1 170 ? -19.150 -2.214 -36.854 1.00 65.69 170 LYS A CA 1
ATOM 1370 C C . LYS A 1 170 ? -17.759 -1.611 -36.612 1.00 65.69 170 LYS A C 1
ATOM 1372 O O . LYS A 1 170 ? -16.803 -2.370 -36.489 1.00 65.69 170 LYS A O 1
ATOM 1377 N N . ARG A 1 171 ? -17.654 -0.292 -36.409 1.00 63.56 171 ARG A N 1
ATOM 1378 C CA . ARG A 1 171 ? -16.387 0.410 -36.110 1.00 63.56 171 ARG A CA 1
ATOM 1379 C C . ARG A 1 171 ? -15.699 -0.099 -34.839 1.00 63.56 171 ARG A C 1
ATOM 1381 O O . ARG A 1 171 ? -14.503 -0.361 -34.867 1.00 63.56 171 ARG A O 1
ATOM 1388 N N . CYS A 1 172 ? -16.437 -0.326 -33.752 1.00 65.00 172 CYS A N 1
ATOM 1389 C CA . CYS A 1 172 ? -15.874 -0.877 -32.517 1.00 65.00 172 CYS A CA 1
ATOM 1390 C C . CYS A 1 172 ? -15.352 -2.309 -32.692 1.00 65.00 172 CYS A C 1
ATOM 1392 O O . CYS A 1 172 ? -14.324 -2.646 -32.111 1.00 65.00 172 CYS A O 1
ATOM 1394 N N . ARG A 1 173 ? -16.023 -3.160 -33.484 1.00 72.19 173 ARG A N 1
ATOM 1395 C CA . ARG A 1 173 ? -15.519 -4.510 -33.795 1.00 72.19 173 ARG A CA 1
ATOM 1396 C C . ARG A 1 173 ? -14.210 -4.450 -34.582 1.00 72.19 173 ARG A C 1
ATOM 1398 O O . ARG A 1 173 ? -13.272 -5.145 -34.206 1.00 72.19 173 ARG A O 1
ATOM 1405 N N . TYR A 1 174 ? -14.119 -3.571 -35.582 1.00 72.06 174 TYR A N 1
ATOM 1406 C CA . TYR A 1 174 ? -12.870 -3.340 -36.316 1.00 72.06 174 TYR A CA 1
ATOM 1407 C C . TYR A 1 174 ? -11.752 -2.829 -35.404 1.00 72.06 174 TYR A C 1
ATOM 1409 O O . TYR A 1 174 ? -10.673 -3.408 -35.395 1.00 72.06 174 TYR A O 1
ATOM 1417 N N . LEU A 1 175 ? -12.014 -1.817 -34.571 1.00 70.00 175 LEU A N 1
ATOM 1418 C CA . LEU A 1 175 ? -11.014 -1.290 -33.637 1.00 70.00 175 LEU A CA 1
ATOM 1419 C C . LEU A 1 175 ? -10.535 -2.356 -32.643 1.00 70.00 175 LEU A C 1
ATOM 1421 O O . LEU A 1 175 ? -9.337 -2.490 -32.420 1.00 70.00 175 LEU A O 1
ATOM 1425 N N . ARG A 1 176 ? -11.440 -3.166 -32.080 1.00 70.94 176 ARG A N 1
ATOM 1426 C CA . ARG A 1 176 ? -11.062 -4.259 -31.167 1.00 70.94 176 ARG A CA 1
ATOM 1427 C C . ARG A 1 176 ? -10.218 -5.323 -31.861 1.00 70.94 176 ARG A C 1
ATOM 1429 O O . ARG A 1 176 ? -9.255 -5.797 -31.261 1.00 70.94 176 ARG A O 1
ATOM 1436 N N . ALA A 1 177 ? -10.545 -5.675 -33.103 1.00 79.25 177 ALA A N 1
ATOM 1437 C CA . ALA A 1 177 ? -9.731 -6.588 -33.900 1.00 79.25 177 ALA A CA 1
ATOM 1438 C C . ALA A 1 177 ? -8.330 -6.004 -34.150 1.00 79.25 177 ALA A C 1
ATOM 1440 O O . ALA A 1 177 ? -7.342 -6.682 -33.878 1.00 79.25 177 ALA A O 1
ATOM 1441 N N . ILE A 1 178 ? -8.238 -4.727 -34.542 1.00 82.75 178 ILE A N 1
ATOM 1442 C CA . ILE A 1 178 ? -6.967 -4.013 -34.745 1.00 82.75 178 ILE A CA 1
ATOM 1443 C C . ILE A 1 178 ? -6.124 -4.031 -33.466 1.00 82.75 178 ILE A C 1
ATOM 1445 O O . ILE A 1 178 ? -4.980 -4.472 -33.500 1.00 82.75 178 ILE A O 1
ATOM 1449 N N . TYR A 1 179 ? -6.682 -3.634 -32.318 1.00 75.81 179 TYR A N 1
ATOM 1450 C CA . TYR A 1 179 ? -5.935 -3.632 -31.056 1.00 75.81 179 TYR A CA 1
ATOM 1451 C C . TYR A 1 179 ? -5.507 -5.034 -30.615 1.00 75.81 179 TYR A C 1
ATOM 1453 O O . TYR A 1 179 ? -4.426 -5.194 -30.049 1.00 75.81 179 TYR A O 1
ATOM 1461 N N . THR A 1 180 ? -6.315 -6.054 -30.908 1.00 84.88 180 THR A N 1
ATOM 1462 C CA . THR A 1 180 ? -5.962 -7.452 -30.631 1.00 84.88 180 THR A CA 1
ATOM 1463 C C . THR A 1 180 ? -4.767 -7.876 -31.482 1.00 84.88 180 THR A C 1
ATOM 1465 O O . THR A 1 180 ? -3.775 -8.362 -30.941 1.00 84.88 180 THR A O 1
ATOM 1468 N N . ILE A 1 181 ? -4.812 -7.612 -32.791 1.00 87.62 181 ILE A N 1
ATOM 1469 C CA . ILE A 1 181 ? -3.713 -7.892 -33.724 1.00 87.62 181 ILE A CA 1
ATOM 1470 C C . ILE A 1 181 ? -2.449 -7.131 -33.305 1.00 87.62 181 ILE A C 1
ATOM 1472 O O . ILE A 1 181 ? -1.384 -7.731 -33.197 1.00 87.62 181 ILE A O 1
ATOM 1476 N N . MET A 1 182 ? -2.563 -5.842 -32.971 1.00 83.12 182 MET A N 1
ATOM 1477 C CA . MET A 1 182 ? -1.437 -5.032 -32.495 1.00 83.12 182 MET A CA 1
ATOM 1478 C C . MET A 1 182 ? -0.822 -5.590 -31.207 1.00 83.12 182 MET A C 1
ATOM 1480 O O . MET A 1 182 ? 0.399 -5.594 -31.068 1.00 83.12 182 MET A O 1
ATOM 1484 N N . ALA A 1 183 ? -1.631 -6.071 -30.259 1.00 80.94 183 ALA A N 1
ATOM 1485 C CA . ALA A 1 183 ? -1.129 -6.669 -29.022 1.00 80.94 183 ALA A CA 1
ATOM 1486 C C . ALA A 1 183 ? -0.383 -7.989 -29.278 1.00 80.94 183 ALA A C 1
ATOM 1488 O O . ALA A 1 183 ? 0.673 -8.229 -28.686 1.00 80.94 183 ALA A O 1
ATOM 1489 N N . TYR A 1 184 ? -0.893 -8.837 -30.176 1.00 90.31 184 TYR A N 1
ATOM 1490 C CA . TYR A 1 184 ? -0.185 -10.045 -30.610 1.00 90.31 184 TYR A CA 1
ATOM 1491 C C . TYR A 1 184 ? 1.113 -9.712 -31.344 1.00 90.31 184 TYR A C 1
ATOM 1493 O O . TYR A 1 184 ? 2.151 -10.268 -30.997 1.00 90.31 184 TYR A O 1
ATOM 1501 N N . TYR A 1 185 ? 1.085 -8.754 -32.271 1.00 88.19 185 TYR A N 1
ATOM 1502 C CA . TYR A 1 185 ? 2.270 -8.310 -33.000 1.00 88.19 185 TYR A CA 1
ATOM 1503 C C . TYR A 1 185 ? 3.347 -7.741 -32.068 1.00 88.19 185 TYR A C 1
ATOM 1505 O O . TYR A 1 185 ? 4.513 -8.102 -32.190 1.00 88.19 185 TYR A O 1
ATOM 1513 N N . LYS A 1 186 ? 2.968 -6.928 -31.071 1.00 81.12 186 LYS A N 1
ATOM 1514 C CA . LYS A 1 186 ? 3.901 -6.423 -30.048 1.00 81.12 186 LYS A CA 1
ATOM 1515 C C . LYS A 1 186 ? 4.573 -7.563 -29.280 1.00 81.12 186 LYS A C 1
ATOM 1517 O O . LYS A 1 186 ? 5.795 -7.579 -29.171 1.00 81.12 186 LYS A O 1
ATOM 1522 N N . ARG A 1 187 ? 3.796 -8.540 -28.794 1.00 86.19 187 ARG A N 1
ATOM 1523 C CA . ARG A 1 187 ? 4.336 -9.717 -28.085 1.00 86.19 187 ARG A CA 1
ATOM 1524 C C . ARG A 1 187 ? 5.247 -10.556 -28.975 1.00 86.19 187 ARG A C 1
ATOM 1526 O O . ARG A 1 187 ? 6.311 -10.971 -28.529 1.00 86.19 187 ARG A O 1
ATOM 1533 N N . HIS A 1 188 ? 4.850 -10.763 -30.227 1.00 90.69 188 HIS A N 1
ATOM 1534 C CA . HIS A 1 188 ? 5.662 -11.454 -31.219 1.00 90.69 188 HIS A CA 1
ATOM 1535 C C . HIS A 1 188 ? 6.992 -10.730 -31.460 1.00 90.69 188 HIS A C 1
ATOM 1537 O O . HIS A 1 188 ? 8.035 -11.365 -31.390 1.00 90.69 188 HIS A O 1
ATOM 1543 N N . LYS A 1 189 ? 6.976 -9.406 -31.664 1.00 86.56 189 LYS A N 1
ATOM 1544 C CA . LYS A 1 189 ? 8.183 -8.608 -31.929 1.00 86.56 189 LYS A CA 1
ATOM 1545 C C . LYS A 1 189 ? 9.184 -8.677 -30.770 1.00 86.56 189 LYS A C 1
ATOM 1547 O O . LYS A 1 189 ? 10.371 -8.860 -31.009 1.00 86.56 189 LYS A O 1
ATOM 1552 N N . VAL A 1 190 ? 8.698 -8.613 -29.526 1.00 87.06 190 VAL A N 1
ATOM 1553 C CA . VAL A 1 190 ? 9.537 -8.798 -28.326 1.00 87.06 190 VAL A CA 1
ATOM 1554 C C . VAL A 1 190 ? 10.100 -10.216 -28.260 1.00 87.06 190 VAL A C 1
ATOM 1556 O O . VAL A 1 190 ? 11.304 -10.389 -28.109 1.00 87.06 190 VAL A O 1
ATOM 1559 N N . LYS A 1 191 ? 9.245 -11.236 -28.403 1.00 89.06 191 LYS A N 1
ATOM 1560 C CA . LYS A 1 191 ? 9.665 -12.641 -28.336 1.00 89.06 191 LYS A CA 1
ATOM 1561 C C . LYS A 1 191 ? 10.690 -12.978 -29.420 1.00 89.06 191 LYS A C 1
ATOM 1563 O O . LYS A 1 191 ? 11.683 -13.620 -29.115 1.00 89.06 191 LYS A O 1
ATOM 1568 N N . SER A 1 192 ? 10.463 -12.532 -30.654 1.00 87.81 192 SER A N 1
ATOM 1569 C CA . SER A 1 192 ? 11.371 -12.745 -31.783 1.00 87.81 192 SER A CA 1
ATOM 1570 C C . SER A 1 192 ? 12.740 -12.127 -31.512 1.00 87.81 192 SER A C 1
ATOM 1572 O O . SER A 1 192 ? 13.740 -12.818 -31.641 1.00 87.81 192 SER A O 1
ATOM 1574 N N . HIS A 1 193 ? 12.784 -10.869 -31.057 1.00 86.31 193 HIS A N 1
ATOM 1575 C CA . HIS A 1 193 ? 14.042 -10.189 -30.740 1.00 86.31 193 HIS A CA 1
ATOM 1576 C C . HIS A 1 193 ? 14.802 -10.870 -29.588 1.00 86.31 193 HIS A C 1
ATOM 1578 O O . HIS A 1 193 ? 16.014 -11.042 -29.658 1.00 86.31 193 HIS A O 1
ATOM 1584 N N . LEU A 1 194 ? 14.098 -11.324 -28.544 1.00 87.38 194 LEU A N 1
ATOM 1585 C CA . LEU A 1 194 ? 14.720 -12.073 -27.446 1.00 87.38 194 LEU A CA 1
ATOM 1586 C C . LEU A 1 194 ? 15.234 -13.448 -27.886 1.00 87.38 194 LEU A C 1
ATOM 1588 O O . LEU A 1 194 ? 16.306 -13.852 -27.451 1.00 87.38 194 LEU A O 1
ATOM 1592 N N . LEU A 1 195 ? 14.494 -14.167 -28.734 1.00 89.69 195 LEU A N 1
ATOM 1593 C CA . LEU A 1 195 ? 14.952 -15.445 -29.284 1.00 89.69 195 LEU A CA 1
ATOM 1594 C C . LEU A 1 195 ? 16.187 -15.261 -30.169 1.00 89.69 195 LEU A C 1
ATOM 1596 O O . LEU A 1 195 ? 17.125 -16.040 -30.060 1.00 89.69 195 LEU A O 1
ATOM 1600 N N . GLU A 1 196 ? 16.216 -14.207 -30.982 1.00 89.44 196 GLU A N 1
ATOM 1601 C CA . GLU A 1 196 ? 17.362 -13.856 -31.822 1.00 89.44 196 GLU A CA 1
ATOM 1602 C C . GLU A 1 196 ? 18.594 -13.479 -30.981 1.00 89.44 196 GLU A C 1
ATOM 1604 O O . GLU A 1 196 ? 19.707 -13.913 -31.275 1.00 89.44 196 GLU A O 1
ATOM 1609 N N . LEU A 1 197 ? 18.400 -12.732 -29.886 1.00 86.56 197 LEU A N 1
ATOM 1610 C CA . LEU A 1 197 ? 19.453 -12.477 -28.899 1.00 86.56 197 LEU A CA 1
ATOM 1611 C C . LEU A 1 197 ? 19.947 -13.780 -28.264 1.00 86.56 197 LEU A C 1
ATOM 1613 O O . LEU A 1 197 ? 21.147 -14.024 -28.231 1.00 86.56 197 LEU A O 1
ATOM 1617 N N . LEU A 1 198 ? 19.050 -14.646 -27.792 1.00 88.19 198 LEU A N 1
ATOM 1618 C CA . LEU A 1 198 ? 19.442 -15.923 -27.193 1.00 88.19 198 LEU A CA 1
ATOM 1619 C C . LEU A 1 198 ? 20.211 -16.808 -28.175 1.00 88.19 198 LEU A C 1
ATOM 1621 O O . LEU A 1 198 ? 21.174 -17.448 -27.769 1.00 88.19 198 LEU A O 1
ATOM 1625 N N . GLN A 1 199 ? 19.821 -16.807 -29.450 1.00 87.50 199 GLN A N 1
ATOM 1626 C CA . GLN A 1 199 ? 20.507 -17.544 -30.503 1.00 87.50 199 GLN A CA 1
ATOM 1627 C C . GLN A 1 199 ? 21.904 -16.974 -30.782 1.00 87.50 199 GLN A C 1
ATOM 1629 O O . GLN A 1 199 ? 22.864 -17.737 -30.808 1.00 87.50 199 GLN A O 1
ATOM 1634 N N . ARG A 1 200 ? 22.057 -15.648 -30.939 1.00 85.44 200 ARG A N 1
ATOM 1635 C CA . ARG A 1 200 ? 23.382 -15.028 -31.157 1.00 85.44 200 ARG A CA 1
ATOM 1636 C C . ARG A 1 200 ? 24.317 -15.193 -29.962 1.00 85.44 200 ARG A C 1
ATOM 1638 O O . ARG A 1 200 ? 25.520 -15.329 -30.142 1.00 85.44 200 ARG A O 1
ATOM 1645 N N . PHE A 1 201 ? 23.768 -15.197 -28.750 1.00 82.31 201 PHE A N 1
ATOM 1646 C CA . PHE A 1 201 ? 24.538 -15.368 -27.517 1.00 82.31 201 PHE A CA 1
ATOM 1647 C C . PHE A 1 201 ? 24.672 -16.840 -27.083 1.00 82.31 201 PHE A C 1
ATOM 1649 O O . PHE A 1 201 ? 25.239 -17.136 -26.023 1.00 82.31 201 PHE A O 1
ATOM 1656 N N . GLN A 1 202 ? 24.187 -17.782 -27.896 1.00 81.06 202 GLN A N 1
ATOM 1657 C CA . GLN A 1 202 ? 24.337 -19.209 -27.648 1.00 81.06 202 GLN A CA 1
ATOM 1658 C C . GLN A 1 202 ? 25.810 -19.602 -27.827 1.00 81.06 202 GLN A C 1
ATOM 1660 O O . GLN A 1 202 ? 26.384 -19.433 -28.894 1.00 81.06 202 GLN A O 1
ATOM 1665 N N . GLY A 1 203 ? 26.449 -20.118 -26.773 1.00 75.44 203 GLY A N 1
ATOM 1666 C CA . GLY A 1 203 ? 27.862 -20.523 -26.830 1.00 75.44 203 GLY A CA 1
ATOM 1667 C C . GLY A 1 203 ? 28.876 -19.406 -26.555 1.00 75.44 203 GLY A C 1
ATOM 1668 O O . GLY A 1 203 ? 30.077 -19.652 -26.600 1.00 75.44 203 GLY A O 1
ATOM 1669 N N . VAL A 1 204 ? 28.432 -18.208 -26.161 1.00 78.88 204 VAL A N 1
ATOM 1670 C CA . VAL A 1 204 ? 29.331 -17.103 -25.763 1.00 78.88 204 VAL A CA 1
ATOM 1671 C C . VAL A 1 204 ? 30.292 -17.495 -24.635 1.00 78.88 204 VAL A C 1
ATOM 1673 O O . VAL A 1 204 ? 31.431 -17.044 -24.598 1.00 78.88 204 VAL A O 1
ATOM 1676 N N . ARG A 1 205 ? 29.867 -18.397 -23.742 1.00 69.88 205 ARG A N 1
ATOM 1677 C CA . ARG A 1 205 ? 30.702 -18.915 -22.643 1.00 69.88 205 ARG A CA 1
ATOM 1678 C C . ARG A 1 205 ? 31.895 -19.754 -23.109 1.00 69.88 205 ARG A C 1
ATOM 1680 O O . ARG A 1 205 ? 32.828 -19.923 -22.338 1.00 69.88 205 ARG A O 1
ATOM 1687 N N . SER A 1 206 ? 31.841 -20.303 -24.320 1.00 75.50 206 SER A N 1
ATOM 1688 C CA . SER A 1 206 ? 32.912 -21.117 -24.908 1.00 75.50 206 SER A CA 1
ATOM 1689 C C . SER A 1 206 ? 33.831 -20.328 -25.847 1.00 75.50 206 SER A C 1
ATOM 1691 O O . SER A 1 206 ? 34.801 -20.891 -26.343 1.00 75.50 206 SER A O 1
ATOM 1693 N N . MET A 1 207 ? 33.551 -19.044 -26.104 1.00 73.81 207 MET A N 1
ATOM 1694 C CA . MET A 1 207 ? 34.382 -18.196 -26.966 1.00 73.81 207 MET A CA 1
ATOM 1695 C C . MET A 1 207 ? 35.518 -17.537 -26.172 1.00 73.81 207 MET A C 1
ATOM 1697 O O . MET A 1 207 ? 35.315 -17.087 -25.046 1.00 73.81 207 MET A O 1
ATOM 1701 N N . ALA A 1 208 ? 36.708 -17.429 -26.772 1.00 69.50 208 ALA A N 1
ATOM 1702 C CA . ALA A 1 208 ? 37.898 -16.862 -26.123 1.00 69.50 208 ALA A CA 1
ATOM 1703 C C . ALA A 1 208 ? 37.768 -15.362 -25.788 1.00 69.50 208 ALA A C 1
ATOM 1705 O O . ALA A 1 208 ? 38.374 -14.870 -24.839 1.00 69.50 208 ALA A O 1
ATOM 1706 N N . ASP A 1 209 ? 36.958 -14.634 -26.554 1.00 74.62 209 ASP A N 1
ATOM 1707 C CA . ASP A 1 209 ? 36.658 -13.213 -26.370 1.00 74.62 209 ASP A CA 1
ATOM 1708 C C . ASP A 1 209 ? 35.389 -12.97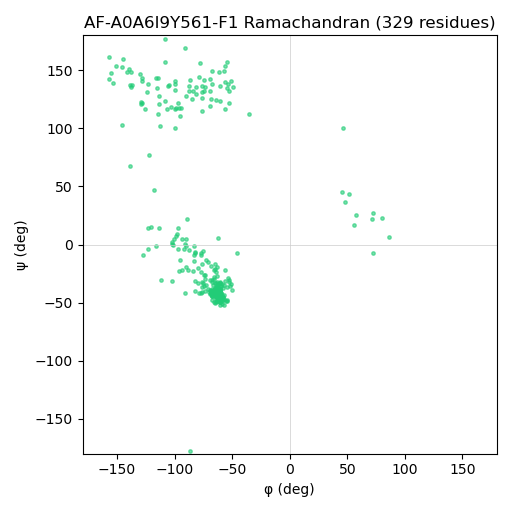5 -25.532 1.00 74.62 209 ASP A C 1
ATOM 1710 O O . ASP A 1 209 ? 34.946 -11.831 -25.392 1.00 74.62 209 ASP A O 1
ATOM 1714 N N . TYR A 1 210 ? 34.796 -14.055 -25.007 1.00 70.62 210 TYR A N 1
ATOM 1715 C CA . TYR A 1 210 ? 33.541 -14.073 -24.265 1.00 70.62 210 TYR A CA 1
ATOM 1716 C C . TYR A 1 210 ? 32.412 -13.295 -24.964 1.00 70.62 210 TYR A C 1
ATOM 1718 O O . TYR A 1 210 ? 31.587 -12.660 -24.309 1.00 70.62 210 TYR A O 1
ATOM 1726 N N . GLY A 1 211 ? 32.341 -13.335 -26.298 1.00 71.06 211 GLY A N 1
ATOM 1727 C CA . GLY A 1 211 ? 31.234 -12.748 -27.058 1.00 71.06 211 GLY A CA 1
ATOM 1728 C C . GLY A 1 211 ? 31.312 -11.234 -27.259 1.00 71.06 211 GLY A C 1
ATOM 1729 O O . GLY A 1 211 ? 30.289 -10.596 -27.497 1.00 71.06 211 GLY A O 1
ATOM 1730 N N . LYS A 1 212 ? 32.508 -10.641 -27.178 1.00 71.00 212 LYS A N 1
ATOM 1731 C CA . LYS A 1 212 ? 32.739 -9.238 -27.570 1.00 71.00 212 LYS A CA 1
ATOM 1732 C C . LYS A 1 212 ? 32.631 -9.005 -29.072 1.00 71.00 212 LYS A C 1
ATOM 1734 O O . LYS A 1 212 ? 32.230 -7.920 -29.477 1.00 71.00 212 LYS A O 1
ATOM 1739 N N . SER A 1 213 ? 32.976 -10.009 -29.874 1.00 76.38 213 SER A N 1
ATOM 1740 C CA . SER A 1 213 ? 32.805 -10.003 -31.331 1.00 76.38 213 SER A CA 1
ATOM 1741 C C . SER A 1 213 ? 31.364 -10.265 -31.779 1.00 76.38 213 SER A C 1
ATOM 1743 O O . SER A 1 213 ? 31.068 -10.146 -32.964 1.00 76.38 213 SER A O 1
ATOM 1745 N N . VAL A 1 214 ? 30.452 -10.611 -30.861 1.00 81.06 214 VAL A N 1
ATOM 1746 C CA . VAL A 1 214 ? 29.058 -10.911 -31.207 1.00 81.06 214 VAL A CA 1
ATOM 1747 C C . VAL A 1 214 ? 28.305 -9.616 -31.492 1.00 81.06 214 VAL A C 1
ATOM 1749 O O . VAL A 1 214 ? 28.087 -8.779 -30.611 1.00 81.06 214 VAL A O 1
ATOM 1752 N N . GLU A 1 215 ? 27.874 -9.470 -32.740 1.00 82.06 215 GLU A N 1
ATOM 1753 C CA . GLU A 1 215 ? 27.073 -8.336 -33.180 1.00 82.06 215 GLU A CA 1
ATOM 1754 C C . GLU A 1 215 ? 25.665 -8.384 -32.576 1.00 82.06 215 GLU A C 1
ATOM 1756 O O . GLU A 1 215 ? 24.967 -9.402 -32.599 1.00 82.06 215 GLU A O 1
ATOM 1761 N N . TRP A 1 216 ? 25.233 -7.251 -32.025 1.00 83.38 216 TRP A N 1
ATOM 1762 C CA . TRP A 1 216 ? 23.902 -7.123 -31.441 1.00 83.38 216 TRP A CA 1
ATOM 1763 C C . TRP A 1 216 ? 22.866 -6.854 -32.542 1.00 83.38 216 TRP A C 1
ATOM 1765 O O . TRP A 1 216 ? 23.105 -5.964 -33.359 1.00 83.38 216 TRP A O 1
ATOM 1775 N N . PRO A 1 217 ? 21.696 -7.528 -32.535 1.00 87.00 217 PRO A N 1
ATOM 1776 C CA . PRO A 1 217 ? 20.594 -7.187 -33.433 1.00 87.00 217 PRO A CA 1
ATOM 1777 C C . PRO A 1 217 ? 20.180 -5.727 -33.278 1.00 87.00 217 PRO A C 1
ATOM 1779 O O . PRO A 1 217 ? 20.274 -5.159 -32.187 1.00 87.00 217 PRO A O 1
ATOM 1782 N N . GLU A 1 218 ? 19.624 -5.141 -34.331 1.00 84.69 218 GLU A N 1
ATOM 1783 C CA . GLU A 1 218 ? 18.966 -3.843 -34.218 1.00 84.69 218 GLU A CA 1
ATOM 1784 C C . GLU A 1 218 ? 17.680 -3.966 -33.380 1.00 84.69 218 GLU A C 1
ATOM 1786 O O . GLU A 1 218 ? 16.815 -4.804 -33.675 1.00 84.69 218 GLU A O 1
ATOM 1791 N N . PRO A 1 219 ? 17.521 -3.161 -32.311 1.00 85.44 219 PRO A N 1
ATOM 1792 C CA . PRO A 1 219 ? 16.331 -3.227 -31.489 1.00 85.44 219 PRO A CA 1
ATOM 1793 C C . PRO A 1 219 ? 15.153 -2.582 -32.218 1.00 85.44 219 PRO A C 1
ATOM 1795 O O . PRO A 1 219 ? 15.281 -1.496 -32.788 1.00 85.44 219 PRO A O 1
ATOM 1798 N N . PRO A 1 220 ? 13.944 -3.154 -32.098 1.00 84.44 220 PRO A N 1
ATOM 1799 C CA . PRO A 1 220 ? 12.723 -2.383 -32.272 1.00 84.44 220 PRO A CA 1
ATOM 1800 C C . PRO A 1 220 ? 12.774 -1.120 -31.403 1.00 84.44 220 PRO A C 1
ATOM 1802 O O . PRO A 1 220 ? 13.176 -1.203 -30.249 1.00 84.44 220 PRO A O 1
ATOM 1805 N N . GLU A 1 221 ? 12.286 0.014 -31.900 1.00 80.69 221 GLU A N 1
ATOM 1806 C CA . GLU A 1 221 ? 12.366 1.316 -31.209 1.00 80.69 221 GLU A CA 1
ATOM 1807 C C . GLU A 1 221 ? 11.881 1.282 -29.745 1.00 80.69 221 GLU A C 1
ATOM 1809 O O . GLU A 1 221 ? 12.518 1.819 -28.845 1.00 80.69 221 GLU A O 1
ATOM 1814 N N . VAL A 1 222 ? 10.809 0.532 -29.469 1.00 78.75 222 VAL A N 1
ATOM 1815 C CA . VAL A 1 222 ? 10.253 0.337 -28.114 1.00 78.75 222 VAL A CA 1
ATOM 1816 C C . VAL A 1 222 ? 11.216 -0.400 -27.164 1.00 78.75 222 VAL A C 1
ATOM 1818 O O . VAL A 1 222 ? 11.104 -0.279 -25.949 1.00 78.75 222 VAL A O 1
ATOM 1821 N N . LEU A 1 223 ? 12.153 -1.179 -27.703 1.00 83.06 223 LEU A N 1
ATOM 1822 C CA . LEU A 1 223 ? 13.141 -1.968 -26.966 1.00 83.06 223 LEU A CA 1
ATOM 1823 C C . LEU A 1 223 ? 14.536 -1.333 -26.949 1.00 83.06 223 LEU A C 1
ATOM 1825 O O . LEU A 1 223 ? 15.428 -1.901 -26.323 1.00 83.06 223 LEU A O 1
ATOM 1829 N N . ALA A 1 224 ? 14.740 -0.166 -27.569 1.00 84.00 224 ALA A N 1
ATOM 1830 C CA . ALA A 1 224 ? 16.051 0.483 -27.635 1.00 84.00 224 ALA A CA 1
ATOM 1831 C C . ALA A 1 224 ? 16.664 0.692 -26.237 1.00 84.00 224 ALA A C 1
ATOM 1833 O O . ALA A 1 224 ? 17.781 0.252 -25.968 1.00 84.00 224 ALA A O 1
ATOM 1834 N N . GLN A 1 225 ? 15.879 1.236 -25.302 1.00 83.44 225 GLN A N 1
ATOM 1835 C CA . GLN A 1 225 ? 16.307 1.459 -23.916 1.00 83.44 225 GLN A CA 1
ATOM 1836 C C . GLN A 1 225 ? 16.635 0.150 -23.172 1.00 83.44 225 GLN A C 1
ATOM 1838 O O . GLN A 1 225 ? 17.557 0.091 -22.351 1.00 83.44 225 GLN A O 1
ATOM 1843 N N . PHE A 1 226 ? 15.885 -0.919 -23.455 1.00 83.00 226 PHE A N 1
ATOM 1844 C CA . PHE A 1 226 ? 16.138 -2.240 -22.882 1.00 83.00 226 PHE A CA 1
ATOM 1845 C C . PHE A 1 226 ? 17.442 -2.838 -23.425 1.00 83.00 226 PHE A C 1
ATOM 1847 O O . PHE A 1 226 ? 18.233 -3.391 -22.658 1.00 83.00 226 PHE A O 1
ATOM 1854 N N . GLN A 1 227 ? 17.700 -2.685 -24.726 1.00 83.38 227 GLN A N 1
ATOM 1855 C CA . GLN A 1 227 ? 18.930 -3.151 -25.357 1.00 83.38 227 GLN A CA 1
ATOM 1856 C C . GLN A 1 227 ? 20.158 -2.390 -24.844 1.00 83.38 227 GLN A C 1
ATOM 1858 O O . GLN A 1 227 ? 21.166 -3.021 -24.538 1.00 83.38 227 GLN A O 1
ATOM 1863 N N . GLU A 1 228 ? 20.081 -1.070 -24.672 1.00 82.69 228 GLU A N 1
ATOM 1864 C CA . GLU A 1 228 ? 21.160 -0.285 -24.052 1.00 82.69 228 GLU A CA 1
ATOM 1865 C C . GLU A 1 228 ? 21.470 -0.762 -22.630 1.00 82.69 228 GLU A C 1
ATOM 1867 O O . GLU A 1 228 ? 22.625 -1.018 -22.289 1.00 82.69 228 GLU A O 1
ATOM 1872 N N . SER A 1 229 ? 20.431 -0.962 -21.816 1.00 81.81 229 SER A N 1
ATOM 1873 C CA . SER A 1 229 ? 20.582 -1.468 -20.447 1.00 81.81 229 SER A CA 1
ATOM 1874 C C . SER A 1 229 ? 21.218 -2.863 -20.426 1.00 81.81 229 SER A C 1
ATOM 1876 O O . SER A 1 229 ? 22.106 -3.138 -19.619 1.00 81.81 229 SER A O 1
ATOM 1878 N N . SER A 1 230 ? 20.810 -3.734 -21.350 1.00 79.31 230 SER A N 1
ATOM 1879 C CA . SER A 1 230 ? 21.349 -5.092 -21.484 1.00 79.31 230 SER A CA 1
ATOM 1880 C C . SER A 1 230 ? 22.815 -5.089 -21.928 1.00 79.31 230 SER A C 1
ATOM 1882 O O . SER A 1 230 ? 23.615 -5.846 -21.378 1.00 79.31 230 SER A O 1
ATOM 1884 N N . LYS A 1 231 ? 23.195 -4.194 -22.851 1.00 78.00 231 LYS A N 1
ATOM 1885 C CA . LYS A 1 231 ? 24.591 -3.983 -23.269 1.00 78.00 231 LYS A CA 1
ATOM 1886 C C . LYS A 1 231 ? 25.465 -3.536 -22.100 1.00 78.00 231 LYS A C 1
ATOM 1888 O O . LYS A 1 231 ? 26.530 -4.104 -21.890 1.00 78.00 231 LYS A O 1
ATOM 1893 N N . LEU A 1 232 ? 24.996 -2.581 -21.292 1.00 76.00 232 LEU A N 1
ATOM 1894 C CA . LEU A 1 232 ? 25.726 -2.122 -20.105 1.00 76.00 232 LEU A CA 1
ATOM 1895 C C . LEU A 1 232 ? 25.961 -3.255 -19.098 1.00 76.00 232 LEU A C 1
ATOM 1897 O O . LEU A 1 232 ? 27.062 -3.388 -18.567 1.00 76.00 232 LEU A O 1
ATOM 1901 N N . ILE A 1 233 ? 24.949 -4.094 -18.855 1.00 75.00 233 ILE A N 1
ATOM 1902 C CA . ILE A 1 233 ? 25.066 -5.259 -17.966 1.00 75.00 233 ILE A CA 1
ATOM 1903 C C . ILE A 1 233 ? 26.056 -6.283 -18.538 1.00 75.00 233 ILE A C 1
ATOM 1905 O O . ILE A 1 233 ? 26.885 -6.808 -17.794 1.00 75.00 233 ILE A O 1
ATOM 1909 N N . PHE A 1 234 ? 26.007 -6.540 -19.848 1.00 71.62 234 PHE A N 1
ATOM 1910 C CA . PHE A 1 234 ? 26.934 -7.451 -20.521 1.00 71.62 234 PHE A CA 1
ATOM 1911 C C . PHE A 1 234 ? 28.386 -6.958 -20.435 1.00 71.62 234 PHE A C 1
ATOM 1913 O O . PHE A 1 234 ? 29.259 -7.710 -20.010 1.00 71.62 234 PHE A O 1
ATOM 1920 N N . CYS A 1 235 ? 28.639 -5.678 -20.726 1.00 63.38 235 CYS A N 1
ATOM 1921 C CA . CYS A 1 235 ? 29.964 -5.063 -20.590 1.00 63.38 235 CYS A CA 1
ATOM 1922 C C . CYS A 1 235 ? 30.474 -5.070 -19.141 1.00 63.38 235 CYS A C 1
ATOM 1924 O O . CYS A 1 235 ? 31.666 -5.253 -18.910 1.00 63.38 235 CYS A O 1
ATOM 1926 N N . ARG A 1 236 ? 29.580 -4.901 -18.155 1.00 58.97 236 ARG A N 1
ATOM 1927 C CA . ARG A 1 236 ? 29.939 -4.919 -16.728 1.00 58.97 236 ARG A CA 1
ATOM 1928 C C . ARG A 1 236 ? 30.350 -6.307 -16.239 1.00 58.97 236 ARG A C 1
ATOM 1930 O O . ARG A 1 236 ? 31.252 -6.417 -15.418 1.00 58.97 236 ARG A O 1
ATOM 1937 N N . ASN A 1 237 ? 29.671 -7.350 -16.709 1.00 56.75 237 ASN A N 1
ATOM 1938 C CA . ASN A 1 237 ? 29.865 -8.721 -16.233 1.00 56.75 237 ASN A CA 1
ATOM 1939 C C . ASN A 1 237 ? 30.930 -9.496 -17.025 1.00 56.75 237 ASN A C 1
ATOM 1941 O O . ASN A 1 237 ? 31.191 -10.653 -16.706 1.00 56.75 237 ASN A O 1
ATOM 1945 N N . ASN A 1 238 ? 31.527 -8.878 -18.047 1.00 54.78 238 ASN A N 1
ATOM 1946 C CA . ASN A 1 238 ? 32.476 -9.520 -18.947 1.00 54.78 238 ASN A CA 1
ATOM 1947 C C . ASN A 1 238 ? 33.665 -8.588 -19.263 1.00 54.78 238 ASN A C 1
ATOM 1949 O O . ASN A 1 238 ? 33.781 -8.047 -20.371 1.00 54.78 238 ASN A O 1
ATOM 1953 N N . PRO A 1 239 ? 34.511 -8.301 -18.258 1.00 51.50 239 PRO A N 1
ATOM 1954 C CA . PRO A 1 239 ? 35.619 -7.371 -18.419 1.00 51.50 239 PRO A CA 1
ATOM 1955 C C . PRO A 1 239 ? 36.677 -7.942 -19.385 1.00 51.50 239 PRO A C 1
ATOM 1957 O O . PRO A 1 239 ? 36.847 -9.157 -19.475 1.00 51.50 239 PRO A O 1
ATOM 1960 N N . PRO A 1 240 ? 37.410 -7.103 -20.141 1.00 49.59 240 PRO A N 1
ATOM 1961 C CA . PRO A 1 240 ? 38.588 -7.555 -20.880 1.00 49.59 240 PRO A CA 1
ATOM 1962 C C . PRO A 1 240 ? 39.613 -8.263 -19.994 1.00 49.59 240 PRO A C 1
ATOM 1964 O O . PRO A 1 240 ? 39.644 -7.995 -18.791 1.00 49.59 240 PRO A O 1
ATOM 1967 N N . PRO A 1 241 ? 40.478 -9.120 -20.578 1.00 45.25 241 PRO A N 1
ATOM 1968 C CA . PRO A 1 241 ? 41.653 -9.597 -19.863 1.00 45.25 241 PRO A CA 1
ATOM 1969 C C . PRO A 1 241 ? 42.377 -8.387 -19.264 1.00 45.25 241 PRO A C 1
ATOM 1971 O O . PRO A 1 241 ? 42.504 -7.351 -19.920 1.00 45.25 241 PRO A O 1
ATOM 1974 N N . LEU A 1 242 ? 42.791 -8.535 -18.003 1.00 42.94 242 LEU A N 1
ATOM 1975 C CA . LEU A 1 242 ? 43.255 -7.513 -17.048 1.00 42.94 242 LEU A CA 1
ATOM 1976 C C . LEU A 1 242 ? 44.271 -6.469 -17.565 1.00 42.94 242 LEU A C 1
ATOM 1978 O O . LEU A 1 242 ? 44.549 -5.506 -16.860 1.00 42.94 242 LEU A O 1
ATOM 1982 N N . LEU A 1 243 ? 44.800 -6.606 -18.782 1.00 42.88 243 LEU A N 1
ATOM 1983 C CA . LEU A 1 243 ? 45.739 -5.668 -19.392 1.00 42.88 243 LEU A CA 1
ATOM 1984 C C . LEU A 1 243 ? 45.106 -4.373 -19.932 1.00 42.88 243 LEU A C 1
ATOM 1986 O O . LEU A 1 243 ? 45.814 -3.378 -20.034 1.00 42.88 243 LEU A O 1
ATOM 1990 N N . SER A 1 244 ? 43.808 -4.340 -20.264 1.00 46.09 244 SER A N 1
ATOM 1991 C CA . SER A 1 244 ? 43.165 -3.112 -20.785 1.00 46.09 244 SER A CA 1
ATOM 1992 C C . SER A 1 244 ? 42.386 -2.312 -19.728 1.00 46.09 244 SER A C 1
ATOM 1994 O O . SER A 1 244 ? 41.649 -1.394 -20.079 1.00 46.09 244 SER A O 1
ATOM 1996 N N . LEU A 1 245 ? 42.495 -2.698 -18.452 1.00 42.25 245 LEU A N 1
ATOM 1997 C CA . LEU A 1 245 ? 41.870 -2.036 -17.297 1.00 42.25 245 LEU A CA 1
ATOM 1998 C C . LEU A 1 245 ? 42.895 -1.396 -16.352 1.00 42.25 245 LEU A C 1
ATOM 2000 O O . LEU A 1 245 ? 42.534 -0.979 -15.251 1.00 42.25 245 LEU A O 1
ATOM 2004 N N . LEU A 1 246 ? 44.153 -1.238 -16.777 1.00 38.78 246 LEU A N 1
ATOM 2005 C CA . LEU A 1 246 ? 44.898 -0.102 -16.248 1.00 38.78 246 LEU A CA 1
ATOM 2006 C C . LEU A 1 246 ? 44.119 1.147 -16.682 1.00 38.78 246 LEU A C 1
ATOM 2008 O O . LEU A 1 246 ? 43.852 1.281 -17.879 1.00 38.78 246 LEU A O 1
ATOM 2012 N N . PRO A 1 247 ? 43.690 2.016 -15.747 1.00 40.03 247 PRO A N 1
ATOM 2013 C CA . PRO A 1 247 ? 43.018 3.247 -16.120 1.00 40.03 247 PRO A CA 1
ATOM 2014 C C . PRO A 1 247 ? 43.925 3.953 -17.123 1.00 40.03 247 PRO A C 1
ATOM 2016 O O . PRO A 1 247 ? 45.085 4.220 -16.800 1.00 40.03 247 PRO A O 1
ATOM 2019 N N . GLN A 1 248 ? 43.436 4.240 -18.332 1.00 43.03 248 GLN A N 1
ATOM 2020 C CA . GLN A 1 248 ? 44.109 5.243 -19.146 1.00 43.03 248 GLN A CA 1
ATOM 2021 C C . GLN A 1 248 ? 44.147 6.497 -18.274 1.00 43.03 248 GLN A C 1
ATOM 2023 O O . GLN A 1 248 ? 43.106 6.999 -17.848 1.00 43.03 248 GLN A O 1
ATOM 2028 N N . ALA A 1 249 ? 45.351 6.949 -17.929 1.00 46.03 249 ALA A N 1
ATOM 2029 C CA . ALA A 1 249 ? 45.603 8.024 -16.970 1.00 46.03 249 ALA A CA 1
ATOM 2030 C C . ALA A 1 249 ? 45.011 9.390 -17.394 1.00 46.03 249 ALA A C 1
ATOM 2032 O O . ALA A 1 249 ? 45.230 10.402 -16.730 1.00 46.03 249 ALA A O 1
ATOM 2033 N N . GLU A 1 250 ? 44.252 9.431 -18.488 1.00 50.62 250 GLU A N 1
ATOM 2034 C CA . GLU A 1 250 ? 43.830 10.633 -19.191 1.00 50.62 250 GLU A CA 1
ATOM 2035 C C . GLU A 1 250 ? 42.425 11.122 -18.793 1.00 50.62 250 GLU A C 1
ATOM 2037 O O . GLU A 1 250 ? 42.170 12.323 -18.877 1.00 50.62 250 GLU A O 1
ATOM 2042 N N . GLU A 1 251 ? 41.532 10.278 -18.251 1.00 50.19 251 GLU A N 1
ATOM 2043 C CA . GLU A 1 251 ? 40.143 10.699 -17.952 1.00 50.19 251 GLU A CA 1
ATOM 2044 C C . GLU A 1 251 ? 39.994 11.648 -16.738 1.00 50.19 251 GLU A C 1
ATOM 2046 O O . GLU A 1 251 ? 38.950 12.277 -16.574 1.00 50.19 251 GLU A O 1
ATOM 2051 N N . ASN A 1 252 ? 41.024 11.820 -15.895 1.00 55.41 252 ASN A N 1
ATOM 2052 C CA . ASN A 1 252 ? 40.931 12.599 -14.643 1.00 55.41 252 ASN A CA 1
ATOM 2053 C C . ASN A 1 252 ? 41.929 13.768 -14.506 1.00 55.41 252 ASN A C 1
ATOM 2055 O O . ASN A 1 252 ? 42.081 14.318 -13.414 1.00 55.41 252 ASN A O 1
ATOM 2059 N N . SER A 1 253 ? 42.588 14.197 -15.586 1.00 59.94 253 SER A N 1
ATOM 2060 C CA . SER A 1 253 ? 43.681 15.190 -15.539 1.00 59.94 253 SER A CA 1
ATOM 2061 C C . SER A 1 253 ? 43.316 16.519 -14.837 1.00 59.94 253 SER A C 1
ATOM 2063 O O . SER A 1 253 ? 44.025 16.970 -13.934 1.00 59.94 253 SER A O 1
ATOM 2065 N N . ALA A 1 254 ? 42.166 17.124 -15.164 1.00 66.75 254 ALA A N 1
ATOM 2066 C CA . ALA A 1 254 ? 41.836 18.481 -14.703 1.00 66.75 254 ALA A CA 1
ATOM 2067 C C . ALA A 1 254 ? 41.475 18.584 -13.204 1.00 66.75 254 ALA A C 1
ATOM 2069 O O . ALA A 1 254 ? 41.781 19.586 -12.551 1.00 66.75 254 ALA A O 1
ATOM 2070 N N . LEU A 1 255 ? 40.818 17.564 -12.639 1.00 70.19 255 LEU A N 1
ATOM 2071 C CA . LEU A 1 255 ? 40.411 17.543 -11.225 1.00 70.19 255 LEU A CA 1
ATOM 2072 C C . LEU A 1 255 ? 41.446 16.859 -10.321 1.00 70.19 255 LEU A C 1
ATOM 2074 O O . LEU A 1 255 ? 41.493 17.163 -9.126 1.00 70.19 255 LEU A O 1
ATOM 2078 N N . ALA A 1 256 ? 42.313 16.005 -10.879 1.00 74.06 256 ALA A N 1
ATOM 2079 C CA . ALA A 1 256 ? 43.378 15.332 -10.138 1.00 74.06 256 ALA A CA 1
ATOM 2080 C C . ALA A 1 256 ? 44.363 16.323 -9.504 1.00 74.06 256 ALA A C 1
ATOM 2082 O O . ALA A 1 256 ? 44.695 16.179 -8.329 1.00 74.06 256 ALA A O 1
ATOM 2083 N N . ALA A 1 257 ? 44.765 17.378 -10.222 1.00 80.06 257 ALA A N 1
ATOM 2084 C CA . ALA A 1 257 ? 45.667 18.399 -9.681 1.00 80.06 257 ALA A CA 1
ATOM 2085 C C . ALA A 1 257 ? 45.070 19.121 -8.455 1.00 80.06 257 ALA A C 1
ATOM 2087 O O . ALA A 1 257 ? 45.752 19.347 -7.453 1.00 80.06 257 ALA A O 1
ATOM 2088 N N . GLN A 1 258 ? 43.770 19.438 -8.501 1.00 83.69 258 GLN A N 1
ATOM 2089 C CA . GLN A 1 258 ? 43.060 20.070 -7.382 1.00 83.69 258 GLN A CA 1
ATOM 2090 C C . GLN A 1 258 ? 42.917 19.115 -6.193 1.00 83.69 258 GLN A C 1
ATOM 2092 O O . GLN A 1 258 ? 43.094 19.523 -5.044 1.00 83.69 258 GLN A O 1
ATOM 2097 N N . PHE A 1 259 ? 42.625 17.843 -6.467 1.00 84.38 259 PHE A N 1
ATOM 2098 C CA . PHE A 1 259 ? 42.536 16.802 -5.451 1.00 84.38 259 PHE A CA 1
ATOM 2099 C C . PHE A 1 259 ? 43.881 16.581 -4.747 1.00 84.38 259 PHE A C 1
ATOM 2101 O O . PHE A 1 259 ? 43.930 16.615 -3.520 1.00 84.38 259 PHE A O 1
ATOM 2108 N N . LEU A 1 260 ? 44.978 16.442 -5.497 1.00 85.25 260 LEU A N 1
ATOM 2109 C CA . LEU A 1 260 ? 46.323 16.244 -4.946 1.00 85.25 260 LEU A CA 1
ATOM 2110 C C . LEU A 1 260 ? 46.767 17.422 -4.070 1.00 85.25 260 LEU A C 1
ATOM 2112 O O . LEU A 1 260 ? 47.265 17.198 -2.968 1.00 85.25 260 LEU A O 1
ATOM 2116 N N . LYS A 1 261 ? 46.505 18.665 -4.500 1.00 86.19 261 LYS A N 1
ATOM 2117 C CA . LYS A 1 261 ? 46.773 19.872 -3.697 1.00 86.19 261 LYS A CA 1
ATOM 2118 C C . LYS A 1 261 ? 45.998 19.879 -2.376 1.00 86.19 261 LYS A C 1
ATOM 2120 O O . LYS A 1 261 ? 46.517 20.269 -1.330 1.00 86.19 261 LYS A O 1
ATOM 2125 N N . GLN A 1 262 ? 44.736 19.462 -2.411 1.00 86.81 262 GLN A N 1
ATOM 2126 C CA . GLN A 1 262 ? 43.912 19.396 -1.209 1.00 86.81 262 GLN A CA 1
ATOM 2127 C C . GLN A 1 262 ? 44.365 18.265 -0.276 1.00 86.81 262 GLN A C 1
ATOM 2129 O O . GLN A 1 262 ? 44.366 18.437 0.941 1.00 86.81 262 GLN A O 1
ATOM 2134 N N . VAL A 1 263 ? 44.772 17.124 -0.832 1.00 86.50 263 VAL A N 1
ATOM 2135 C CA . VAL A 1 263 ? 45.289 15.975 -0.081 1.00 86.50 263 VAL A CA 1
ATOM 2136 C C . VAL A 1 263 ? 46.625 16.296 0.587 1.00 86.50 263 VAL A C 1
ATOM 2138 O O . VAL A 1 263 ? 46.780 15.968 1.761 1.00 86.50 263 VAL A O 1
ATOM 2141 N N . SER A 1 264 ? 47.556 16.975 -0.092 1.00 85.25 264 SER A N 1
ATOM 2142 C CA . SER A 1 264 ? 48.826 17.397 0.519 1.00 85.25 264 SER A CA 1
ATOM 2143 C C . SER A 1 264 ? 48.590 18.352 1.691 1.00 85.25 264 SER A C 1
ATOM 2145 O O . SER A 1 264 ? 49.082 18.111 2.790 1.00 85.25 264 SER A O 1
ATOM 2147 N N . THR A 1 265 ? 47.705 19.338 1.506 1.00 87.06 265 THR A N 1
ATOM 2148 C CA . THR A 1 265 ? 47.293 20.269 2.572 1.00 87.06 265 THR A CA 1
ATOM 2149 C C . THR A 1 265 ? 46.653 19.540 3.761 1.00 87.06 265 THR A C 1
ATOM 2151 O O . THR A 1 265 ? 46.793 19.954 4.911 1.00 87.06 265 THR A O 1
ATOM 2154 N N . LEU A 1 266 ? 45.901 18.463 3.514 1.00 85.69 266 LEU A N 1
ATOM 2155 C CA . LEU A 1 266 ? 45.305 17.657 4.583 1.00 85.69 266 LEU A CA 1
ATOM 2156 C C . LEU A 1 266 ? 46.337 16.781 5.290 1.00 85.69 266 LEU A C 1
ATOM 2158 O O . LEU A 1 266 ? 46.242 16.616 6.506 1.00 85.69 266 LEU A O 1
ATOM 2162 N N . LYS A 1 267 ? 47.317 16.255 4.553 1.00 84.81 267 LYS A N 1
ATOM 2163 C CA . LYS A 1 267 ? 48.405 15.445 5.104 1.00 84.81 267 LYS A CA 1
ATOM 2164 C C . LYS A 1 267 ? 49.270 16.257 6.065 1.00 84.81 267 LYS A C 1
ATOM 2166 O O . LYS A 1 267 ? 49.589 15.766 7.141 1.00 84.81 267 LYS A O 1
ATOM 2171 N N . GLU A 1 268 ? 49.559 17.512 5.724 1.00 83.19 268 GLU A N 1
ATOM 2172 C CA . GLU A 1 268 ? 50.279 18.450 6.596 1.00 83.19 268 GLU A CA 1
ATOM 2173 C C . GLU A 1 268 ? 49.513 18.769 7.886 1.00 83.19 268 GLU A C 1
ATOM 2175 O O . GLU A 1 268 ? 50.118 18.911 8.940 1.00 83.19 268 GLU A O 1
ATOM 2180 N N . LYS A 1 269 ? 48.178 18.862 7.823 1.00 82.31 269 LYS A N 1
ATOM 2181 C CA . LYS A 1 269 ? 47.352 19.245 8.980 1.00 82.31 269 LYS A CA 1
ATOM 2182 C C . LYS A 1 269 ? 47.032 18.104 9.937 1.00 82.31 269 LYS A C 1
ATOM 2184 O O . LYS A 1 269 ? 46.768 18.364 11.104 1.00 82.31 269 LYS A O 1
ATOM 2189 N N . MET A 1 270 ? 46.919 16.881 9.424 1.00 76.75 270 MET A N 1
ATOM 2190 C CA . MET A 1 270 ? 46.309 15.757 10.150 1.00 76.75 270 MET A CA 1
ATOM 2191 C C . MET A 1 270 ? 47.246 14.550 10.287 1.00 76.75 270 MET A C 1
ATOM 2193 O O . MET A 1 270 ? 46.857 13.576 10.917 1.00 76.75 270 MET A O 1
ATOM 2197 N N . HIS A 1 271 ? 48.448 14.602 9.697 1.00 76.38 271 HIS A N 1
ATOM 2198 C CA . HIS A 1 271 ? 49.511 13.594 9.818 1.00 76.38 271 HIS A CA 1
ATOM 2199 C C . HIS A 1 271 ? 49.047 12.130 9.671 1.00 76.38 271 HIS A C 1
ATOM 2201 O O . HIS A 1 271 ? 49.454 11.259 10.436 1.00 76.38 271 HIS A O 1
ATOM 2207 N N . PHE A 1 272 ? 48.212 11.835 8.670 1.00 79.88 272 PHE A N 1
ATOM 2208 C CA . PHE A 1 272 ? 47.854 10.453 8.333 1.00 79.88 272 PHE A CA 1
ATOM 2209 C C . PHE A 1 272 ? 48.967 9.770 7.518 1.00 79.88 272 PHE A C 1
ATOM 2211 O O . PHE A 1 272 ? 49.617 10.406 6.677 1.00 79.88 272 PHE A O 1
ATOM 2218 N N . SER A 1 273 ? 49.184 8.470 7.746 1.00 73.62 273 SER A N 1
ATOM 2219 C CA . SER A 1 273 ? 50.309 7.728 7.149 1.00 73.62 273 SER A CA 1
ATOM 2220 C C . SER A 1 273 ? 50.069 7.374 5.680 1.00 73.62 273 SER A C 1
ATOM 2222 O O . SER A 1 273 ? 50.957 7.518 4.837 1.00 73.62 273 SER A O 1
ATOM 2224 N N . SER A 1 274 ? 48.845 6.956 5.354 1.00 78.69 274 SER A N 1
ATOM 2225 C CA . SER A 1 274 ? 48.482 6.435 4.039 1.00 78.69 274 SER A CA 1
ATOM 2226 C C . SER A 1 274 ? 47.014 6.702 3.701 1.00 78.69 274 SER A C 1
ATOM 2228 O O . SER A 1 274 ? 46.158 6.877 4.573 1.00 78.69 274 SER A O 1
ATOM 2230 N N . ILE A 1 275 ? 46.731 6.770 2.400 1.00 84.12 275 ILE A N 1
ATOM 2231 C CA . ILE A 1 275 ? 45.376 6.876 1.857 1.00 84.12 275 ILE A CA 1
ATOM 2232 C C . ILE A 1 275 ? 44.964 5.473 1.440 1.00 84.12 275 ILE A C 1
ATOM 2234 O O . ILE A 1 275 ? 45.583 4.892 0.554 1.00 84.12 275 ILE A O 1
ATOM 2238 N N . LEU A 1 276 ? 43.925 4.944 2.076 1.00 83.88 276 LEU A N 1
ATOM 2239 C CA . LEU A 1 276 ? 43.435 3.594 1.816 1.00 83.88 276 LEU A CA 1
ATOM 2240 C C . LEU A 1 276 ? 42.524 3.565 0.592 1.00 83.88 276 LEU A C 1
ATOM 2242 O O . LEU A 1 276 ? 42.565 2.630 -0.201 1.00 83.88 276 LEU A O 1
ATOM 2246 N N . PHE A 1 277 ? 41.679 4.588 0.446 1.00 84.69 277 PHE A N 1
ATOM 2247 C CA . PHE A 1 277 ? 40.680 4.613 -0.612 1.00 84.69 277 PHE A CA 1
ATOM 2248 C C . PHE A 1 277 ? 40.223 6.033 -0.942 1.00 84.69 277 PHE A C 1
ATOM 2250 O O . PHE A 1 277 ? 40.024 6.865 -0.051 1.00 84.69 277 PHE A O 1
ATOM 2257 N N . SER A 1 278 ? 39.996 6.302 -2.225 1.00 86.75 278 SER A N 1
ATOM 2258 C CA . SER A 1 278 ? 39.356 7.527 -2.696 1.00 86.75 278 SER A CA 1
ATOM 2259 C C . SER A 1 278 ? 38.370 7.218 -3.820 1.00 86.75 278 SER A C 1
ATOM 2261 O O . SER A 1 278 ? 38.644 6.412 -4.708 1.00 86.75 278 SER A O 1
ATOM 2263 N N . CYS A 1 279 ? 37.190 7.840 -3.780 1.00 85.81 279 CYS A N 1
ATOM 2264 C CA . CYS A 1 279 ? 36.204 7.697 -4.849 1.00 85.81 279 CYS A CA 1
ATOM 2265 C C . CYS A 1 279 ? 35.215 8.867 -4.905 1.00 85.81 279 CYS A C 1
ATOM 2267 O O . CYS A 1 279 ? 35.011 9.597 -3.930 1.00 85.81 279 CYS A O 1
ATOM 2269 N N . HIS A 1 280 ? 34.554 9.020 -6.052 1.00 86.44 280 HIS A N 1
ATOM 2270 C CA . HIS A 1 280 ? 33.396 9.898 -6.203 1.00 86.44 280 HIS A CA 1
ATOM 2271 C C . HIS A 1 280 ? 32.106 9.154 -5.837 1.00 86.44 280 HIS A C 1
ATOM 2273 O O . HIS A 1 280 ? 31.896 8.009 -6.230 1.00 86.44 280 HIS A O 1
ATOM 2279 N N . VAL A 1 281 ? 31.219 9.814 -5.092 1.00 86.31 281 VAL A N 1
ATOM 2280 C CA . VAL A 1 281 ? 29.942 9.266 -4.622 1.00 86.31 281 VAL A CA 1
ATOM 2281 C C . VAL A 1 281 ? 28.808 10.276 -4.752 1.00 86.31 281 VAL A C 1
ATOM 2283 O O . VAL A 1 281 ? 28.964 11.479 -4.543 1.00 86.31 281 VAL A O 1
ATOM 2286 N N . ARG A 1 282 ? 27.593 9.777 -4.985 1.00 86.44 282 ARG A N 1
ATOM 2287 C CA . ARG A 1 282 ? 26.382 10.605 -4.971 1.00 86.44 282 ARG A CA 1
ATOM 2288 C C . ARG A 1 282 ? 25.707 10.532 -3.607 1.00 86.44 282 ARG A C 1
ATOM 2290 O O . ARG A 1 282 ? 25.116 9.522 -3.245 1.00 86.44 282 ARG A O 1
ATOM 2297 N N . LYS A 1 283 ? 25.738 11.635 -2.858 1.00 85.19 283 LYS A N 1
ATOM 2298 C CA . LYS A 1 283 ? 25.013 11.764 -1.589 1.00 85.19 283 LYS A CA 1
ATOM 2299 C C . LYS A 1 283 ? 23.551 12.122 -1.833 1.00 85.19 283 LYS A C 1
ATOM 2301 O O . LYS A 1 283 ? 23.265 13.140 -2.466 1.00 85.19 283 LYS A O 1
ATOM 2306 N N . ILE A 1 284 ? 22.653 11.371 -1.204 1.00 86.81 284 ILE A N 1
ATOM 2307 C CA . ILE A 1 284 ? 21.221 11.669 -1.120 1.00 86.81 284 ILE A CA 1
ATOM 2308 C C . ILE A 1 284 ? 20.923 12.312 0.247 1.00 86.81 284 ILE A C 1
ATOM 2310 O O . ILE A 1 284 ? 21.425 11.871 1.280 1.00 86.81 284 ILE A O 1
ATOM 2314 N N . ASN A 1 285 ? 20.174 13.417 0.262 1.00 83.06 285 ASN A N 1
ATOM 2315 C CA . ASN A 1 285 ? 19.719 14.078 1.497 1.00 83.06 285 ASN A CA 1
ATOM 2316 C C . ASN A 1 285 ? 18.347 13.544 1.960 1.00 83.06 285 ASN A C 1
ATOM 2318 O O . ASN A 1 285 ? 17.646 12.917 1.176 1.00 83.06 285 ASN A O 1
ATOM 2322 N N . ARG A 1 286 ? 17.911 13.886 3.188 1.00 83.12 286 ARG A N 1
ATOM 2323 C CA . ARG A 1 286 ? 16.580 13.523 3.738 1.00 83.12 286 ARG A CA 1
ATOM 2324 C C . ARG A 1 286 ? 15.409 13.917 2.820 1.00 83.12 286 ARG A C 1
ATOM 2326 O O . ARG A 1 286 ? 14.416 13.213 2.773 1.00 83.12 286 ARG A O 1
ATOM 2333 N N . CYS A 1 287 ? 15.553 14.994 2.043 1.00 82.06 287 CYS A N 1
ATOM 2334 C CA . CYS A 1 287 ? 14.571 15.439 1.041 1.00 82.06 287 CYS A CA 1
ATOM 2335 C C . CYS A 1 287 ? 14.789 14.823 -0.363 1.00 82.06 287 CYS A C 1
ATOM 2337 O O . CYS A 1 287 ? 14.447 15.450 -1.360 1.00 82.06 287 CYS A O 1
ATOM 2339 N N . ASN A 1 288 ? 15.472 13.679 -0.468 1.00 82.12 288 ASN A N 1
ATOM 2340 C CA . ASN A 1 288 ? 15.816 12.962 -1.706 1.00 82.12 288 ASN A CA 1
ATOM 2341 C C . ASN A 1 288 ? 16.605 13.759 -2.776 1.00 82.12 288 ASN A C 1
ATOM 2343 O O . ASN A 1 288 ? 16.707 13.365 -3.937 1.00 82.12 288 ASN A O 1
ATOM 2347 N N . LYS A 1 289 ? 17.215 14.889 -2.398 1.00 87.75 289 LYS A N 1
ATOM 2348 C CA . LYS A 1 289 ? 18.075 15.681 -3.295 1.00 87.75 289 LYS A CA 1
ATOM 2349 C C . LYS A 1 289 ? 19.441 15.007 -3.451 1.00 87.75 289 LYS A C 1
ATOM 2351 O O . LYS A 1 289 ? 20.115 14.758 -2.447 1.00 87.75 289 LYS A O 1
ATOM 2356 N N . ARG A 1 290 ? 19.855 14.757 -4.698 1.00 86.69 290 ARG A N 1
ATOM 2357 C CA . ARG A 1 290 ? 21.141 14.138 -5.066 1.00 86.69 290 ARG A CA 1
ATOM 2358 C C . ARG A 1 290 ? 22.229 15.205 -5.197 1.00 86.69 290 ARG A C 1
ATOM 2360 O O . ARG A 1 290 ? 22.025 16.224 -5.848 1.00 86.69 290 ARG A O 1
ATOM 2367 N N . THR A 1 291 ? 23.387 14.979 -4.586 1.00 86.88 291 THR A N 1
ATOM 2368 C CA . THR A 1 291 ? 24.553 15.870 -4.690 1.00 86.88 291 THR A CA 1
ATOM 2369 C C . THR A 1 291 ? 25.830 15.067 -4.867 1.00 86.88 291 THR A C 1
ATOM 2371 O O . THR A 1 291 ? 26.027 14.081 -4.162 1.00 86.88 291 THR A O 1
ATOM 2374 N N . ASP A 1 292 ? 26.703 15.510 -5.765 1.00 89.00 292 ASP A N 1
ATOM 2375 C CA . ASP A 1 292 ? 27.999 14.873 -5.989 1.00 89.00 292 ASP A CA 1
ATOM 2376 C C . ASP A 1 292 ? 29.000 15.220 -4.873 1.00 89.00 292 ASP A C 1
ATOM 2378 O O . ASP A 1 292 ? 29.043 16.358 -4.380 1.00 89.00 292 ASP A O 1
ATOM 2382 N N . ARG A 1 293 ? 29.742 14.216 -4.408 1.00 91.06 293 ARG A N 1
ATOM 2383 C CA . ARG A 1 293 ? 30.695 14.277 -3.291 1.00 91.06 293 ARG A CA 1
ATOM 2384 C C . ARG A 1 293 ? 31.869 13.353 -3.588 1.00 91.06 293 ARG A C 1
ATOM 2386 O O . ARG A 1 293 ? 31.735 12.425 -4.366 1.00 91.06 293 ARG A O 1
ATOM 2393 N N . ALA A 1 294 ? 32.996 13.573 -2.928 1.00 89.31 294 ALA A N 1
ATOM 2394 C CA . ALA A 1 294 ? 34.090 12.609 -2.925 1.00 89.31 294 ALA A CA 1
ATOM 2395 C C . ALA A 1 294 ? 34.315 12.085 -1.505 1.00 89.31 294 ALA A C 1
ATOM 2397 O O . ALA A 1 294 ? 34.132 12.820 -0.528 1.00 89.31 294 ALA A O 1
ATOM 2398 N N . LEU A 1 295 ? 34.655 10.807 -1.403 1.00 90.12 295 LEU A N 1
ATOM 2399 C CA . LEU A 1 295 ? 35.088 10.161 -0.174 1.00 90.12 295 LEU A CA 1
ATOM 2400 C C . LEU A 1 295 ? 36.594 9.957 -0.235 1.00 90.12 295 LEU A C 1
ATOM 2402 O O . LEU A 1 295 ? 37.130 9.548 -1.263 1.00 90.12 295 LEU A O 1
ATOM 2406 N N . LEU A 1 296 ? 37.249 10.242 0.883 1.00 89.38 296 LEU A N 1
ATOM 2407 C CA . LEU A 1 296 ? 38.656 9.958 1.111 1.00 89.38 296 LEU A CA 1
ATOM 2408 C C . LEU A 1 296 ? 38.764 9.229 2.447 1.00 89.38 296 LEU A C 1
ATOM 2410 O O . LEU A 1 296 ? 38.310 9.746 3.467 1.00 89.38 296 LEU A O 1
ATOM 2414 N N . ILE A 1 297 ? 39.335 8.033 2.425 1.00 89.25 297 ILE A N 1
ATOM 2415 C CA . ILE A 1 297 ? 39.504 7.173 3.593 1.00 89.25 297 ILE A CA 1
ATOM 2416 C C . ILE A 1 297 ? 40.996 7.052 3.865 1.00 89.25 297 ILE A C 1
ATOM 2418 O O . ILE A 1 297 ? 41.756 6.603 3.002 1.00 89.25 297 ILE A O 1
ATOM 2422 N N . THR A 1 298 ? 41.404 7.470 5.055 1.00 88.25 298 THR A N 1
ATOM 2423 C CA . THR A 1 298 ? 42.761 7.282 5.570 1.00 88.25 298 THR A CA 1
ATOM 2424 C C . THR A 1 298 ? 42.754 6.229 6.673 1.00 88.25 298 THR A C 1
ATOM 2426 O O . THR A 1 298 ? 41.704 5.719 7.054 1.00 88.25 298 THR A O 1
ATOM 2429 N N . ASP A 1 299 ? 43.934 5.905 7.182 1.00 85.38 299 ASP A N 1
ATOM 2430 C CA . ASP A 1 299 ? 44.149 5.060 8.362 1.00 85.38 299 ASP A CA 1
ATOM 2431 C C . ASP A 1 299 ? 43.377 5.508 9.620 1.00 85.38 299 ASP A C 1
ATOM 2433 O O . ASP A 1 299 ? 42.970 4.674 10.424 1.00 85.38 299 ASP A O 1
ATOM 2437 N N . GLN A 1 300 ? 43.154 6.813 9.793 1.00 83.44 300 GLN A N 1
ATOM 2438 C CA . GLN A 1 300 ? 42.552 7.372 11.010 1.00 83.44 300 GLN A CA 1
ATOM 2439 C C . GLN A 1 300 ? 41.143 7.950 10.802 1.00 83.44 300 GLN A C 1
ATOM 2441 O O . GLN A 1 300 ? 40.321 7.943 11.725 1.00 83.44 300 GLN A O 1
ATOM 2446 N N . HIS A 1 301 ? 40.842 8.471 9.609 1.00 87.56 301 HIS A N 1
ATOM 2447 C CA . HIS A 1 301 ? 39.650 9.286 9.376 1.00 87.56 301 HIS A CA 1
ATOM 2448 C C . HIS A 1 301 ? 38.988 9.016 8.019 1.00 87.56 301 HIS A C 1
ATOM 2450 O O . HIS A 1 301 ? 39.631 8.752 7.005 1.00 87.56 301 HIS A O 1
ATOM 2456 N N . LEU A 1 302 ? 37.664 9.178 7.992 1.00 88.62 302 LEU A N 1
ATOM 2457 C CA . LEU A 1 302 ? 36.853 9.257 6.785 1.00 88.62 302 LEU A CA 1
ATOM 2458 C C . LEU A 1 302 ? 36.474 10.717 6.511 1.00 88.62 302 LEU A C 1
ATOM 2460 O O . LEU A 1 302 ? 35.772 11.368 7.294 1.00 88.62 302 LEU A O 1
ATOM 2464 N N . TYR A 1 303 ? 36.909 11.227 5.364 1.00 89.38 303 TYR A N 1
ATOM 2465 C CA . TYR A 1 303 ? 36.653 12.586 4.914 1.00 89.38 303 TYR A CA 1
ATOM 2466 C C . TYR A 1 303 ? 35.611 12.613 3.804 1.00 89.38 303 TYR A C 1
ATOM 2468 O O . TYR A 1 303 ? 35.653 11.860 2.830 1.00 89.38 303 TYR A O 1
ATOM 2476 N N . LYS A 1 304 ? 34.693 13.569 3.922 1.00 91.38 304 LYS A N 1
ATOM 2477 C CA . LYS A 1 304 ? 33.728 13.906 2.882 1.00 91.38 304 LYS A CA 1
ATOM 2478 C C . LYS A 1 304 ? 34.110 15.230 2.237 1.00 91.38 304 LYS A C 1
ATOM 2480 O O . LYS A 1 304 ? 34.031 16.281 2.881 1.00 91.38 304 LYS A O 1
ATOM 2485 N N . LEU A 1 305 ? 34.428 15.181 0.952 1.00 90.81 305 LEU A N 1
ATOM 2486 C CA . LEU A 1 305 ? 34.922 16.296 0.150 1.00 90.81 305 LEU A CA 1
ATOM 2487 C C . LEU A 1 305 ? 33.854 16.785 -0.845 1.00 90.81 305 LEU A C 1
ATOM 2489 O O . LEU A 1 305 ? 32.912 16.061 -1.194 1.00 90.81 305 LEU A O 1
ATOM 2493 N N . ASP A 1 306 ? 33.979 18.036 -1.289 1.00 90.38 306 ASP A N 1
ATOM 2494 C CA . ASP A 1 306 ? 33.117 18.647 -2.309 1.00 90.38 306 ASP A CA 1
ATOM 2495 C C . ASP A 1 306 ? 33.905 18.923 -3.604 1.00 90.38 306 ASP A C 1
ATOM 2497 O O . ASP A 1 306 ? 34.626 19.922 -3.656 1.00 90.38 306 ASP A O 1
ATOM 2501 N N . PRO A 1 307 ? 33.767 18.090 -4.654 1.00 87.00 307 PRO A N 1
ATOM 2502 C CA . PRO A 1 307 ? 34.515 18.255 -5.903 1.00 87.00 307 PRO A CA 1
ATOM 2503 C C . PRO A 1 307 ? 34.311 19.624 -6.563 1.00 87.00 307 PRO A C 1
ATOM 2505 O O . PRO A 1 307 ? 35.253 20.216 -7.074 1.00 87.00 307 PRO A O 1
ATOM 2508 N N . ARG A 1 308 ? 33.101 20.197 -6.467 1.00 85.12 308 ARG A N 1
ATOM 2509 C CA . ARG A 1 308 ? 32.781 21.516 -7.048 1.00 85.12 308 ARG A CA 1
ATOM 2510 C C . ARG A 1 308 ? 33.438 22.686 -6.316 1.00 85.12 308 ARG A C 1
ATOM 2512 O O . ARG A 1 308 ? 33.434 23.801 -6.821 1.00 85.12 308 ARG A O 1
ATOM 2519 N N . LYS A 1 309 ? 33.943 22.455 -5.102 1.00 87.31 309 LYS A N 1
ATOM 2520 C CA . LYS A 1 309 ? 34.620 23.458 -4.271 1.00 87.31 309 LYS A CA 1
ATOM 2521 C C . LYS A 1 309 ? 36.068 23.049 -4.018 1.00 87.31 309 LYS A C 1
ATOM 2523 O O . LYS A 1 309 ? 36.495 23.058 -2.865 1.00 87.31 309 LYS A O 1
ATOM 2528 N N . GLN A 1 310 ? 36.778 22.637 -5.072 1.00 86.50 310 GLN A N 1
ATOM 2529 C CA . GLN A 1 310 ? 38.194 22.247 -5.011 1.00 86.50 310 GLN A CA 1
ATOM 2530 C C . GLN A 1 310 ? 38.466 21.215 -3.903 1.00 86.50 310 GLN A C 1
ATOM 2532 O O . GLN A 1 310 ? 39.388 21.349 -3.108 1.00 86.50 310 GLN A O 1
ATOM 2537 N N . TYR A 1 311 ? 3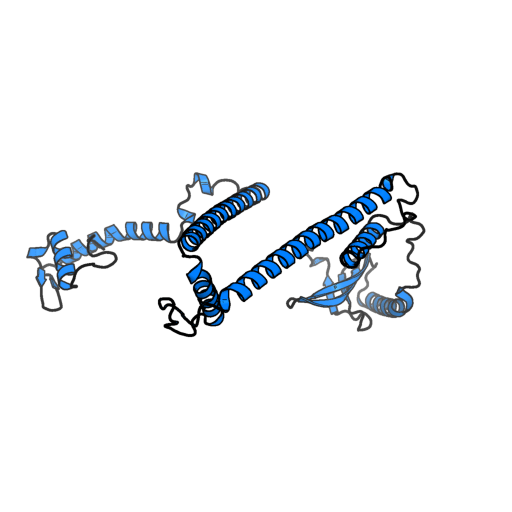7.589 20.214 -3.788 1.00 87.94 311 TYR A N 1
ATOM 2538 C CA . TYR A 1 311 ? 37.678 19.148 -2.786 1.00 87.94 311 TYR A CA 1
ATOM 2539 C C . TYR A 1 311 ? 37.706 19.620 -1.321 1.00 87.94 311 TYR A C 1
ATOM 2541 O O . TYR A 1 311 ? 38.137 18.880 -0.439 1.00 87.94 311 TYR A O 1
ATOM 2549 N N . ARG A 1 312 ? 37.163 20.803 -1.004 1.00 88.31 312 ARG A N 1
ATOM 2550 C CA . ARG A 1 312 ? 37.064 21.287 0.383 1.00 88.31 312 ARG A CA 1
ATOM 2551 C C . ARG A 1 312 ? 36.383 20.259 1.298 1.00 88.31 312 ARG A C 1
ATOM 2553 O O . ARG A 1 312 ? 35.290 19.766 0.995 1.00 88.31 312 ARG A O 1
ATOM 2560 N N . VAL A 1 313 ? 36.999 19.995 2.453 1.00 89.75 313 VAL A N 1
ATOM 2561 C CA . VAL A 1 313 ? 36.449 19.098 3.482 1.00 89.75 313 VAL A CA 1
ATOM 2562 C C . VAL A 1 313 ? 35.150 19.674 4.039 1.00 89.75 313 VAL A C 1
ATOM 2564 O O . VAL A 1 313 ? 35.105 20.806 4.518 1.00 89.75 313 VAL A O 1
ATOM 2567 N N . LYS A 1 314 ? 34.079 18.880 3.976 1.00 88.44 314 LYS A N 1
ATOM 2568 C CA . LYS A 1 314 ? 32.765 19.210 4.545 1.00 88.44 314 LYS A CA 1
ATOM 2569 C C . LYS A 1 314 ? 32.480 18.506 5.860 1.00 88.44 314 LYS A C 1
ATOM 2571 O O . LYS A 1 314 ? 31.694 19.017 6.650 1.00 88.44 314 LYS A O 1
ATOM 2576 N N . LYS A 1 315 ? 33.010 17.299 6.039 1.00 88.38 315 LYS A N 1
ATOM 2577 C CA . LYS A 1 315 ? 32.856 16.524 7.268 1.00 88.38 315 LYS A CA 1
ATOM 2578 C C . LYS A 1 315 ? 34.046 15.587 7.417 1.00 88.38 315 LYS A C 1
ATOM 2580 O O . LYS A 1 315 ? 34.441 14.964 6.432 1.00 88.38 315 LYS A O 1
ATOM 2585 N N . THR A 1 316 ? 34.535 15.485 8.642 1.00 88.94 316 THR A N 1
ATOM 2586 C CA . THR A 1 316 ? 35.549 14.525 9.074 1.00 88.94 316 THR A CA 1
ATOM 2587 C C . THR A 1 316 ? 34.899 13.604 10.095 1.00 88.94 316 THR A C 1
ATOM 2589 O O . THR A 1 316 ? 34.139 14.070 10.945 1.00 88.94 316 THR A O 1
ATOM 2592 N N . ILE A 1 317 ? 35.131 12.304 9.968 1.00 87.19 317 ILE A N 1
ATOM 2593 C CA . ILE A 1 317 ? 34.620 11.281 10.878 1.00 87.19 317 ILE A CA 1
ATOM 2594 C C . ILE A 1 317 ? 35.818 10.432 11.296 1.00 87.19 317 ILE A C 1
ATOM 2596 O O . ILE A 1 317 ? 36.504 9.900 10.428 1.00 87.19 317 ILE A O 1
ATOM 2600 N N . ALA A 1 318 ? 36.100 10.334 12.594 1.00 85.50 318 ALA A N 1
ATOM 2601 C CA . ALA A 1 318 ? 37.171 9.473 13.087 1.00 85.50 318 ALA A CA 1
ATOM 2602 C C . ALA A 1 318 ? 36.725 8.010 13.018 1.00 85.50 318 ALA A C 1
ATOM 2604 O O . ALA A 1 318 ? 35.626 7.673 13.467 1.00 85.50 318 ALA A O 1
ATOM 2605 N N . LEU A 1 319 ? 37.568 7.129 12.479 1.00 79.25 319 LEU A N 1
ATOM 2606 C CA . LEU A 1 319 ? 37.205 5.719 12.315 1.00 79.25 319 LEU A CA 1
ATOM 2607 C C . LEU A 1 319 ? 36.902 5.050 13.665 1.00 79.25 319 LEU A C 1
ATOM 2609 O O . LEU A 1 319 ? 35.955 4.277 13.751 1.00 79.25 319 LEU A O 1
ATOM 2613 N N . GLY A 1 320 ? 37.570 5.470 14.746 1.00 73.75 320 GLY A N 1
ATOM 2614 C CA . GLY A 1 320 ? 37.300 4.984 16.107 1.00 73.75 320 GLY A CA 1
ATOM 2615 C C . GLY A 1 320 ? 35.915 5.329 16.682 1.00 73.75 320 GLY A C 1
ATOM 2616 O O . GLY A 1 320 ? 35.493 4.698 17.642 1.00 73.75 320 GLY A O 1
ATOM 2617 N N . THR A 1 321 ? 35.180 6.292 16.109 1.00 71.81 321 THR A N 1
ATOM 2618 C CA . THR A 1 321 ? 33.802 6.643 16.541 1.00 71.81 321 THR A CA 1
ATOM 2619 C C . THR A 1 321 ? 32.718 6.070 15.628 1.00 71.81 321 THR A C 1
ATOM 2621 O O . THR A 1 321 ? 31.527 6.285 15.861 1.00 71.81 321 THR A O 1
ATOM 2624 N N . THR A 1 322 ? 33.099 5.351 14.570 1.00 63.06 322 THR A N 1
ATOM 2625 C CA . THR A 1 322 ? 32.154 4.864 13.562 1.00 63.06 322 THR A CA 1
ATOM 2626 C C . THR A 1 322 ? 31.826 3.402 13.837 1.00 63.06 322 THR A C 1
ATOM 2628 O O . THR A 1 322 ? 32.606 2.525 13.492 1.00 63.06 322 THR A O 1
ATOM 2631 N N . CYS A 1 323 ? 30.678 3.123 14.461 1.00 54.56 323 CYS A N 1
ATOM 2632 C CA . CYS A 1 323 ? 30.375 1.755 14.890 1.00 54.56 323 CYS A CA 1
ATOM 2633 C C . CYS A 1 323 ? 29.945 0.826 13.738 1.00 54.56 323 CYS A C 1
ATOM 2635 O O . CYS A 1 323 ? 30.324 -0.337 13.759 1.00 54.56 323 CYS A O 1
ATOM 2637 N N . TYR A 1 324 ? 29.185 1.300 12.733 1.00 60.00 324 TYR A N 1
ATOM 2638 C CA . TYR A 1 324 ? 28.661 0.445 11.649 1.00 60.00 324 TYR A CA 1
ATOM 2639 C C . TYR A 1 324 ? 28.369 1.220 10.350 1.00 60.00 324 TYR A C 1
ATOM 2641 O O . TYR A 1 324 ? 27.924 2.370 10.385 1.00 60.00 324 TYR A O 1
ATOM 2649 N N . LEU A 1 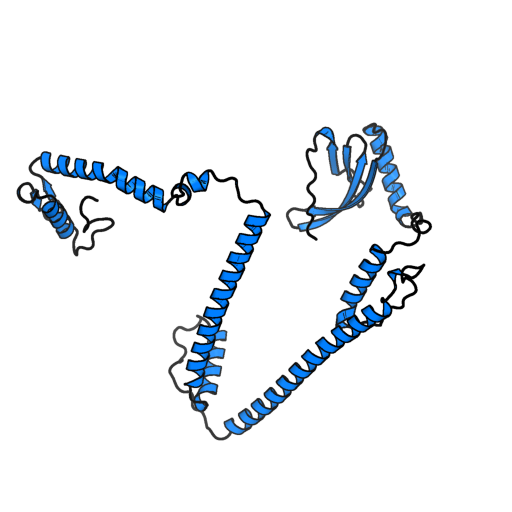325 ? 28.550 0.560 9.200 1.00 68.94 325 LEU A N 1
ATOM 2650 C CA . LEU A 1 325 ? 28.035 0.982 7.893 1.00 68.94 325 LEU A CA 1
ATOM 2651 C C . LEU A 1 325 ? 26.900 0.036 7.487 1.00 68.94 325 LEU A C 1
ATOM 2653 O O . LEU A 1 3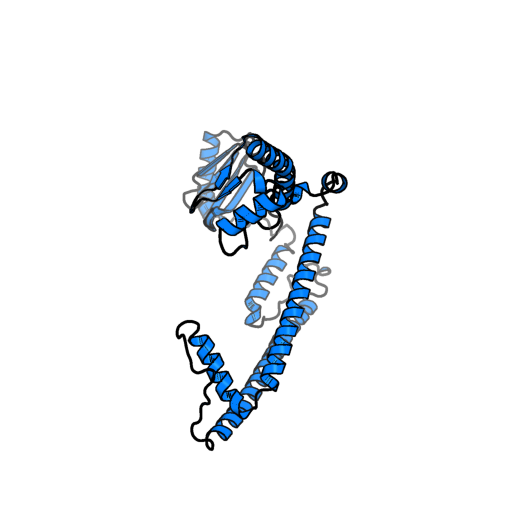25 ? 27.102 -1.171 7.411 1.00 68.94 325 LEU A O 1
ATOM 2657 N N . TYR A 1 326 ? 25.716 0.581 7.210 1.00 54.44 326 TYR A N 1
ATOM 2658 C CA . TYR A 1 326 ? 24.580 -0.195 6.710 1.00 54.44 326 TYR A CA 1
ATOM 2659 C C . TYR A 1 326 ? 24.499 -0.080 5.190 1.00 54.44 326 TYR A C 1
ATOM 2661 O O . TYR A 1 326 ? 24.369 1.020 4.647 1.00 54.44 326 TYR A O 1
ATOM 2669 N N . MET A 1 327 ? 24.552 -1.223 4.511 1.00 50.84 327 MET A N 1
ATOM 2670 C CA . MET A 1 327 ? 24.306 -1.347 3.077 1.00 50.84 327 MET A CA 1
ATOM 2671 C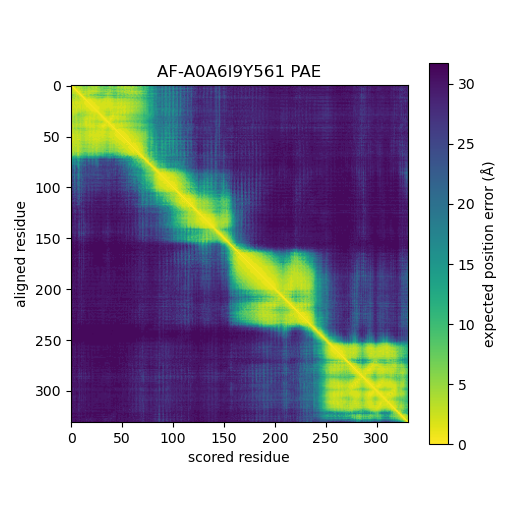 C . MET A 1 327 ? 23.025 -2.154 2.870 1.00 50.84 327 MET A C 1
ATOM 2673 O O . MET A 1 327 ? 22.887 -3.240 3.425 1.00 50.84 327 MET A O 1
ATOM 2677 N N . SER A 1 328 ? 22.086 -1.619 2.088 1.00 39.56 328 SER A N 1
ATOM 2678 C CA . SER A 1 328 ? 20.920 -2.391 1.646 1.00 39.56 328 SER A CA 1
ATOM 2679 C C . SER A 1 328 ? 21.351 -3.336 0.526 1.00 39.56 328 SER A C 1
ATOM 2681 O O . SER A 1 328 ? 22.022 -2.898 -0.408 1.00 39.56 328 SER A O 1
ATOM 2683 N N . ILE A 1 329 ? 20.985 -4.615 0.633 1.00 45.00 329 ILE A N 1
ATOM 2684 C CA . ILE A 1 329 ? 21.306 -5.659 -0.360 1.00 45.00 329 ILE A CA 1
ATOM 2685 C C . ILE A 1 329 ? 20.240 -5.718 -1.473 1.00 45.00 329 ILE A C 1
ATOM 2687 O O . ILE A 1 329 ? 20.413 -6.412 -2.469 1.00 45.00 329 ILE A O 1
ATOM 2691 N N . GLU A 1 330 ? 19.162 -4.942 -1.364 1.00 42.41 330 GLU A N 1
ATOM 2692 C CA . GLU A 1 330 ? 18.115 -4.885 -2.385 1.00 42.41 330 GLU A CA 1
ATOM 2693 C C . GLU A 1 330 ? 18.358 -3.729 -3.364 1.00 42.41 330 GLU A C 1
ATOM 2695 O O . GLU A 1 330 ? 18.371 -2.556 -2.972 1.00 42.41 330 GLU A O 1
ATOM 2700 N N . GLY A 1 331 ? 18.561 -4.083 -4.636 1.00 36.56 331 GLY A N 1
ATOM 2701 C CA . GLY A 1 331 ? 18.673 -3.187 -5.785 1.00 36.56 331 GLY A CA 1
ATOM 2702 C C . GLY A 1 331 ? 17.906 -3.737 -6.973 1.00 36.56 331 GLY A C 1
ATOM 2703 O O . GLY A 1 331 ? 18.054 -4.952 -7.236 1.00 36.56 331 GLY A O 1
#

InterPro domains:
  IPR001609 Myosin head, motor domain-like [PS51456] (1-55)
  IPR010926 Class I myosin tail homology domain [PF06017] (252-324)
  IPR010926 Class I myosin tail homology domain [PS51757] (227-331)